Protein AF-A0A385MTB5-F1 (afdb_monomer)

Sequence (179 aa):
MTEPTAKFKTIIEFHGMLLTVITYENTDYIPLKPIVEMLGLQWKSAREAAISGDNRELYGCCELKEPVFNSFDTLKGAKNTMFILLESCEMYLARVNTTRVRANGNETVADNLLALQKEWRKALHDYETKGIAFKASKGSDLVKLDKIKDPHIRAEYARDINERYGMNIPIGRQTVMDV

Solvent-accessible surface area (backbone atoms only — not comparable to full-atom values): 10449 Å² total; per-residue (Å²): 132,82,76,88,64,72,35,87,70,5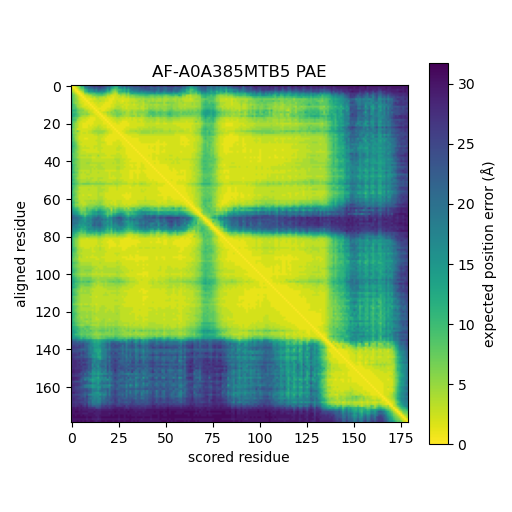2,74,44,84,54,97,92,37,81,43,58,32,31,36,44,93,94,38,54,28,30,61,44,62,67,58,36,54,72,46,51,46,60,61,71,63,54,53,52,56,46,57,45,74,67,36,21,65,70,28,48,56,46,76,45,62,47,81,37,95,84,50,102,54,40,60,78,84,40,53,75,42,53,28,25,29,52,90,25,47,63,61,54,59,60,69,56,60,44,68,59,20,33,76,54,73,33,50,69,58,21,53,53,51,49,52,48,41,54,50,50,54,49,36,52,50,34,26,75,75,69,77,52,56,75,73,90,40,78,69,53,48,52,55,48,50,71,69,44,79,54,67,67,61,33,26,54,52,34,50,55,49,19,69,75,68,76,49,85,63,82,64,66,81,80,74,77,80,89,126

Structure (mmCIF, N/CA/C/O backbone):
data_AF-A0A385MTB5-F1
#
_entry.id   AF-A0A385MTB5-F1
#
loop_
_atom_site.group_PDB
_atom_site.id
_atom_site.type_symbol
_atom_site.label_atom_id
_atom_site.label_alt_id
_atom_site.label_comp_id
_atom_site.label_asym_id
_atom_site.label_entity_id
_atom_site.label_seq_id
_atom_site.pdbx_PDB_ins_code
_atom_site.Cartn_x
_atom_site.Cartn_y
_atom_site.Cartn_z
_atom_site.occupancy
_atom_site.B_iso_or_equiv
_atom_site.auth_seq_id
_atom_site.auth_comp_id
_atom_site.auth_asym_id
_atom_site.auth_atom_id
_atom_site.pdbx_PDB_model_n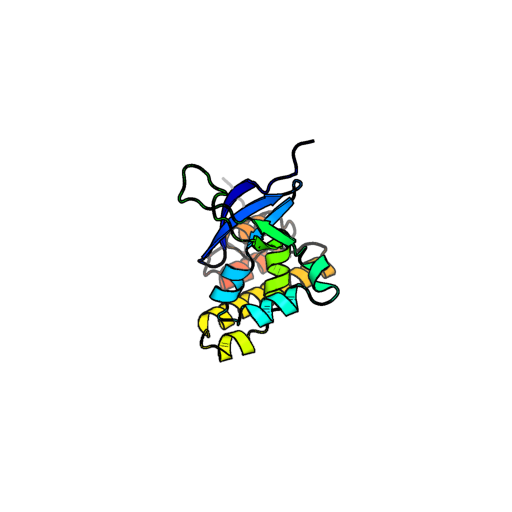um
ATOM 1 N N . MET A 1 1 ? 20.132 28.260 -9.648 1.00 40.06 1 MET A N 1
ATOM 2 C CA . MET A 1 1 ? 19.280 27.353 -8.852 1.00 40.06 1 MET A CA 1
ATOM 3 C C . MET A 1 1 ? 19.723 25.943 -9.178 1.00 40.06 1 MET A C 1
ATOM 5 O O . MET A 1 1 ? 19.756 25.606 -10.352 1.00 40.06 1 MET A O 1
ATOM 9 N N . THR A 1 2 ? 20.184 25.181 -8.192 1.00 46.91 2 THR A N 1
ATOM 10 C CA . THR A 1 2 ? 20.518 23.761 -8.365 1.00 46.91 2 THR A CA 1
ATOM 11 C C . THR A 1 2 ? 19.228 23.013 -8.681 1.00 46.91 2 THR A C 1
ATOM 13 O O . THR A 1 2 ? 18.243 23.202 -7.968 1.00 46.91 2 THR A O 1
ATOM 16 N N . GLU A 1 3 ? 19.207 22.216 -9.750 1.00 54.34 3 GLU A N 1
ATOM 17 C CA . GLU A 1 3 ? 18.041 21.388 -10.065 1.00 54.34 3 GLU A CA 1
ATOM 18 C C . GLU A 1 3 ? 17.708 20.498 -8.855 1.00 54.34 3 GLU A C 1
ATOM 20 O O . GLU A 1 3 ? 18.624 19.896 -8.270 1.00 54.34 3 GLU A O 1
ATOM 25 N N . PRO A 1 4 ? 16.433 20.427 -8.430 1.00 60.28 4 PRO A N 1
ATOM 26 C CA . PRO A 1 4 ? 16.048 19.539 -7.348 1.00 60.28 4 PRO A CA 1
ATOM 27 C C . PRO A 1 4 ? 16.440 18.117 -7.753 1.00 60.28 4 PRO A C 1
ATOM 29 O O . PRO A 1 4 ? 16.039 17.604 -8.791 1.00 60.28 4 PRO A O 1
ATOM 32 N N . THR A 1 5 ? 17.306 17.504 -6.955 1.00 73.44 5 THR A N 1
ATOM 33 C CA . THR A 1 5 ? 17.796 16.143 -7.179 1.00 73.44 5 THR A CA 1
ATOM 34 C C . THR A 1 5 ? 17.199 15.263 -6.097 1.00 73.44 5 THR A C 1
ATOM 36 O O . THR A 1 5 ? 17.232 15.637 -4.922 1.00 73.44 5 THR A O 1
ATOM 39 N N . ALA A 1 6 ? 16.645 14.112 -6.481 1.00 81.94 6 ALA A N 1
ATOM 40 C CA . ALA A 1 6 ? 16.175 13.111 -5.533 1.00 81.94 6 ALA A CA 1
ATOM 41 C C . ALA A 1 6 ? 17.312 12.698 -4.586 1.00 81.94 6 ALA A C 1
ATOM 43 O O . ALA A 1 6 ? 18.432 12.432 -5.026 1.00 81.94 6 ALA A O 1
ATOM 44 N N . LYS A 1 7 ? 17.031 12.647 -3.284 1.00 82.44 7 LYS A N 1
ATOM 45 C CA . LYS A 1 7 ? 18.003 12.254 -2.257 1.00 82.44 7 LYS A CA 1
ATOM 46 C C . LYS A 1 7 ? 17.515 11.014 -1.541 1.00 82.44 7 LYS A C 1
ATOM 48 O O . LYS A 1 7 ? 16.346 10.933 -1.183 1.00 82.44 7 LYS A O 1
ATOM 53 N N . PHE A 1 8 ? 18.413 10.070 -1.289 1.00 82.69 8 PHE A N 1
ATOM 54 C CA . PHE A 1 8 ? 18.117 8.974 -0.376 1.00 82.69 8 PHE A CA 1
ATOM 55 C C . PHE A 1 8 ? 17.773 9.523 1.014 1.00 82.69 8 PHE A C 1
ATOM 57 O O . PHE A 1 8 ? 18.470 10.405 1.519 1.00 82.69 8 PHE A O 1
ATOM 64 N N . LYS A 1 9 ? 16.710 8.986 1.616 1.00 83.31 9 LYS A N 1
ATOM 65 C CA . LYS A 1 9 ? 16.280 9.320 2.973 1.00 83.31 9 LYS A CA 1
ATOM 66 C C . LYS A 1 9 ? 16.538 8.168 3.935 1.00 83.31 9 LYS A C 1
ATOM 68 O O . L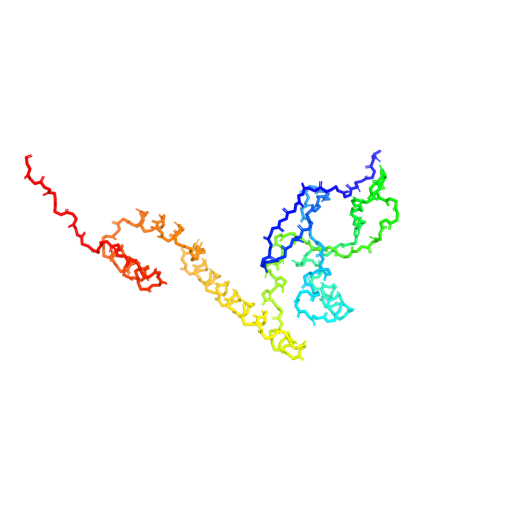YS A 1 9 ? 17.236 8.349 4.926 1.00 83.31 9 LYS A O 1
ATOM 73 N N . THR A 1 10 ? 15.935 7.009 3.673 1.00 82.56 10 THR A N 1
ATOM 74 C CA . THR A 1 10 ? 15.995 5.842 4.564 1.00 82.56 10 THR A CA 1
ATOM 75 C C . THR A 1 10 ? 15.559 4.564 3.841 1.00 82.56 10 THR A C 1
ATOM 77 O O . THR A 1 10 ? 15.161 4.602 2.677 1.00 82.56 10 THR A O 1
ATOM 80 N N . ILE A 1 11 ? 15.613 3.434 4.542 1.00 81.94 11 ILE A N 1
ATOM 81 C CA . ILE A 1 11 ? 14.996 2.167 4.150 1.00 81.94 11 ILE A CA 1
ATOM 82 C C . ILE A 1 11 ? 13.887 1.855 5.157 1.00 81.94 11 ILE A C 1
ATOM 84 O O . ILE A 1 11 ? 14.085 2.019 6.361 1.00 81.94 11 ILE A O 1
ATOM 88 N N . ILE A 1 12 ? 12.732 1.408 4.670 1.00 80.88 12 ILE A N 1
ATOM 89 C CA . ILE A 1 12 ? 11.614 0.958 5.506 1.00 80.88 12 ILE A CA 1
ATOM 90 C C . ILE A 1 12 ? 11.352 -0.528 5.289 1.00 80.88 12 ILE A C 1
ATOM 92 O O . ILE A 1 12 ? 11.494 -1.027 4.174 1.00 80.88 12 ILE A O 1
ATOM 96 N N . GLU A 1 13 ? 10.937 -1.221 6.347 1.00 79.06 13 GLU A N 1
ATOM 97 C CA . GLU A 1 13 ? 10.333 -2.542 6.212 1.00 79.06 13 GLU A CA 1
ATOM 98 C C . GLU A 1 13 ? 8.842 -2.381 5.902 1.00 79.06 13 GLU A C 1
ATOM 100 O O . GLU A 1 13 ? 8.099 -1.738 6.644 1.00 79.06 13 GLU A O 1
ATOM 105 N N . PHE A 1 14 ? 8.401 -2.967 4.797 1.00 75.62 14 PHE A N 1
ATOM 106 C CA . PHE A 1 14 ? 7.036 -2.893 4.314 1.00 75.62 14 PHE A CA 1
ATOM 107 C C . PHE A 1 14 ? 6.569 -4.281 3.881 1.00 75.62 14 PHE A C 1
ATOM 109 O O . PHE A 1 14 ? 6.995 -4.802 2.853 1.00 75.62 14 PHE A O 1
ATOM 116 N N . HIS A 1 15 ? 5.716 -4.899 4.701 1.00 73.12 15 HIS A N 1
ATOM 117 C CA . HIS A 1 15 ? 5.174 -6.247 4.478 1.00 73.12 15 HIS A CA 1
ATOM 118 C C . HIS A 1 15 ? 6.241 -7.316 4.165 1.00 73.12 15 HIS A C 1
ATOM 120 O O . HIS A 1 15 ? 6.046 -8.159 3.294 1.00 73.12 15 HIS A O 1
ATOM 126 N N . GLY A 1 16 ? 7.368 -7.287 4.888 1.00 68.44 16 GLY A N 1
ATOM 127 C CA . GLY A 1 16 ? 8.475 -8.233 4.703 1.00 68.44 16 GLY A CA 1
ATOM 128 C C . GLY A 1 16 ? 9.445 -7.868 3.574 1.00 68.44 16 GLY A C 1
ATOM 129 O O . GLY A 1 16 ? 10.340 -8.650 3.266 1.00 68.44 16 GLY A O 1
ATOM 130 N N . MET A 1 17 ? 9.297 -6.686 2.969 1.00 71.31 17 MET A N 1
ATOM 131 C CA . MET A 1 17 ? 10.261 -6.127 2.024 1.00 71.31 17 MET A CA 1
ATOM 132 C C . MET A 1 17 ? 10.990 -4.922 2.586 1.00 71.31 17 MET A C 1
ATOM 134 O O . MET A 1 17 ? 10.426 -4.150 3.350 1.00 71.31 17 MET A O 1
ATOM 138 N N . LEU A 1 18 ? 12.210 -4.700 2.110 1.00 76.12 18 LEU A N 1
ATOM 139 C CA . LEU A 1 18 ? 12.940 -3.463 2.340 1.00 76.12 18 LEU A CA 1
ATOM 140 C C . LEU A 1 18 ? 12.726 -2.523 1.151 1.00 76.12 18 LEU A C 1
ATOM 142 O O . LEU A 1 18 ? 13.140 -2.832 0.035 1.00 76.12 18 LEU A O 1
ATOM 146 N N . LEU A 1 19 ? 12.077 -1.384 1.387 1.00 82.62 19 LEU A N 1
ATOM 147 C CA . LEU A 1 19 ? 11.856 -0.349 0.378 1.00 82.62 19 LEU A CA 1
ATOM 148 C C . LEU A 1 19 ? 12.759 0.852 0.641 1.00 82.62 19 LEU A C 1
ATOM 150 O O . LEU A 1 19 ? 12.844 1.349 1.764 1.00 82.62 19 LEU A O 1
ATOM 154 N N . THR A 1 20 ? 13.412 1.337 -0.412 1.00 84.38 20 THR A N 1
ATOM 155 C CA . THR A 1 20 ? 14.162 2.592 -0.378 1.00 84.38 20 THR A CA 1
ATOM 156 C C . THR A 1 20 ? 13.193 3.768 -0.412 1.00 84.38 20 THR A C 1
ATOM 158 O O . THR A 1 20 ? 12.296 3.835 -1.250 1.00 84.38 20 THR A O 1
ATOM 161 N N . VAL A 1 21 ? 13.383 4.713 0.503 1.00 88.88 21 VAL A N 1
ATOM 162 C CA . VAL A 1 21 ? 12.656 5.981 0.526 1.00 88.88 21 VAL A CA 1
ATOM 163 C C . VAL A 1 21 ? 13.592 7.068 0.029 1.00 88.88 21 VAL A C 1
ATOM 165 O O . VAL A 1 21 ? 14.708 7.233 0.538 1.00 88.88 21 VAL A O 1
ATOM 168 N N . ILE A 1 22 ? 13.123 7.826 -0.954 1.00 89.06 22 ILE A N 1
ATOM 169 C CA . ILE A 1 22 ? 13.793 9.029 -1.440 1.00 89.06 22 ILE A CA 1
ATOM 170 C C . ILE A 1 22 ? 12.945 10.255 -1.126 1.00 89.0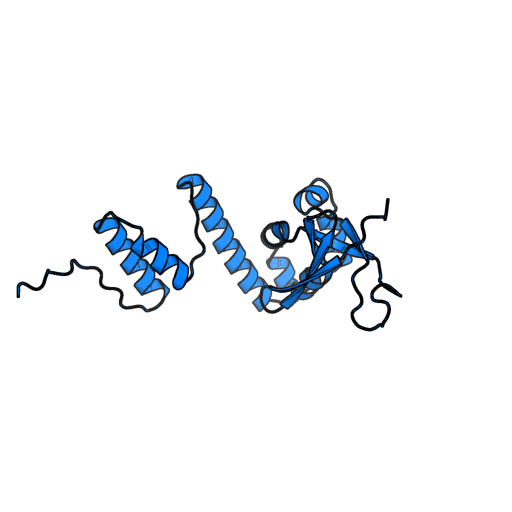6 22 ILE A C 1
ATOM 172 O O . ILE A 1 22 ? 11.722 10.172 -1.079 1.00 89.06 22 ILE A O 1
ATOM 176 N N . THR A 1 23 ? 13.592 11.401 -0.957 1.00 90.38 23 THR A N 1
ATOM 177 C CA . THR A 1 23 ? 12.921 12.697 -0.870 1.00 90.38 23 THR A CA 1
ATOM 178 C C . THR A 1 23 ? 13.217 13.506 -2.125 1.00 90.38 23 THR A C 1
ATOM 180 O O . THR A 1 23 ? 14.377 13.672 -2.519 1.00 90.38 23 THR A O 1
ATOM 183 N N . TYR A 1 24 ? 12.164 14.037 -2.733 1.00 88.69 24 TYR A N 1
ATOM 184 C CA . TYR A 1 24 ? 12.204 14.951 -3.868 1.00 88.69 24 TYR A CA 1
ATOM 185 C C . TYR A 1 24 ? 11.185 16.064 -3.618 1.00 88.69 24 TYR A C 1
ATOM 187 O O . TYR A 1 24 ? 10.054 15.778 -3.243 1.00 88.69 24 TYR A O 1
ATOM 195 N N . GLU A 1 25 ? 11.602 17.327 -3.740 1.00 89.12 25 GLU A N 1
ATOM 196 C CA . GLU A 1 25 ? 10.739 18.495 -3.470 1.00 89.12 25 GLU A CA 1
ATOM 197 C C . GLU A 1 25 ? 10.005 18.415 -2.114 1.00 89.12 25 GLU A C 1
ATOM 199 O O . GLU A 1 25 ? 8.801 18.623 -2.013 1.00 89.12 25 GLU A O 1
ATOM 204 N N . ASN A 1 26 ? 10.748 18.073 -1.051 1.00 89.62 26 ASN A N 1
ATOM 205 C CA . ASN A 1 26 ? 10.240 17.884 0.320 1.00 89.62 26 ASN A CA 1
ATOM 206 C C . ASN A 1 26 ? 9.152 16.807 0.477 1.00 89.62 26 ASN A C 1
ATOM 208 O O . ASN A 1 26 ? 8.511 16.736 1.522 1.00 89.62 26 ASN A O 1
ATOM 212 N N . THR A 1 27 ? 8.983 15.953 -0.528 1.00 93.94 27 THR A N 1
ATOM 213 C CA . THR A 1 27 ? 7.987 14.886 -0.548 1.00 93.94 27 THR A CA 1
ATOM 214 C C . THR A 1 27 ? 8.685 13.534 -0.631 1.00 93.94 27 THR A C 1
ATOM 216 O O . THR A 1 27 ? 9.693 13.389 -1.330 1.00 93.94 27 THR A O 1
ATOM 219 N N . ASP A 1 28 ? 8.182 12.551 0.113 1.00 94.75 28 ASP A N 1
ATOM 220 C CA . ASP A 1 28 ? 8.773 11.219 0.178 1.00 94.75 28 ASP A CA 1
ATOM 221 C C . ASP A 1 28 ? 8.139 10.271 -0.838 1.00 94.75 28 ASP A C 1
ATOM 223 O O . ASP A 1 28 ? 6.917 10.175 -0.960 1.00 94.75 28 ASP A O 1
ATOM 227 N N . TYR A 1 29 ? 8.993 9.511 -1.511 1.00 95.19 29 TYR A N 1
ATOM 228 C CA . TYR A 1 29 ? 8.610 8.571 -2.548 1.00 95.19 29 TYR A CA 1
ATOM 229 C C . TYR A 1 29 ? 9.265 7.210 -2.338 1.00 95.19 29 TYR A C 1
ATOM 231 O O . TYR A 1 29 ? 10.361 7.103 -1.779 1.00 95.19 29 TYR A O 1
ATOM 239 N N . ILE A 1 30 ? 8.611 6.181 -2.869 1.00 93.75 30 ILE A N 1
ATOM 240 C CA . ILE A 1 30 ? 9.108 4.803 -2.920 1.00 93.75 30 ILE A CA 1
ATOM 241 C C . ILE A 1 30 ? 9.060 4.267 -4.354 1.00 93.75 30 ILE A C 1
ATOM 243 O O . ILE A 1 30 ? 8.176 4.658 -5.127 1.00 93.75 30 ILE A O 1
ATOM 247 N N . PRO A 1 31 ? 9.991 3.382 -4.746 1.00 92.62 31 PRO A N 1
ATOM 248 C CA . PRO A 1 31 ? 9.961 2.777 -6.067 1.00 92.62 31 PRO A CA 1
ATOM 249 C C . PRO A 1 31 ? 8.762 1.827 -6.178 1.00 92.62 31 PRO A C 1
ATOM 251 O O . PRO A 1 31 ? 8.547 0.964 -5.327 1.00 92.62 31 PRO A O 1
ATOM 254 N N . LEU A 1 32 ? 7.991 1.944 -7.262 1.00 95.06 32 LEU A N 1
ATOM 255 C CA . LEU A 1 32 ? 6.797 1.117 -7.463 1.00 95.06 32 LEU A CA 1
ATOM 256 C C . LEU A 1 32 ? 7.149 -0.318 -7.878 1.00 95.06 32 LEU A C 1
ATOM 258 O O . LEU A 1 32 ? 6.448 -1.270 -7.537 1.00 95.06 32 LEU A O 1
ATOM 262 N N . LYS A 1 33 ? 8.232 -0.492 -8.640 1.00 93.25 33 LYS A N 1
ATOM 263 C CA . LYS A 1 33 ? 8.575 -1.780 -9.251 1.00 93.25 33 LYS A CA 1
ATOM 264 C C . LYS A 1 33 ? 8.793 -2.915 -8.229 1.00 93.25 33 LYS A C 1
ATOM 266 O O . LYS A 1 33 ? 8.177 -3.959 -8.435 1.00 93.25 33 LYS A O 1
ATOM 271 N N . PRO A 1 34 ? 9.544 -2.735 -7.122 1.00 91.06 34 PRO A N 1
ATOM 272 C CA . PRO A 1 34 ? 9.674 -3.773 -6.095 1.00 91.06 34 PRO A CA 1
ATOM 273 C C . PRO A 1 34 ? 8.326 -4.223 -5.511 1.00 91.06 34 PRO A C 1
ATOM 275 O O . PRO A 1 34 ? 8.110 -5.411 -5.287 1.00 91.06 34 PRO A O 1
ATOM 278 N N . ILE A 1 35 ? 7.379 -3.293 -5.341 1.00 93.94 35 ILE A N 1
ATOM 279 C CA . ILE A 1 35 ? 6.024 -3.589 -4.852 1.00 93.94 35 ILE A CA 1
ATOM 280 C C . ILE A 1 35 ? 5.274 -4.472 -5.853 1.00 93.94 35 ILE A C 1
ATOM 282 O O . ILE A 1 35 ? 4.658 -5.467 -5.482 1.00 93.94 35 ILE A O 1
ATOM 286 N N . VAL A 1 36 ? 5.351 -4.133 -7.139 1.00 95.25 36 VAL A N 1
ATOM 287 C CA . VAL A 1 36 ? 4.715 -4.900 -8.218 1.00 95.25 36 VAL A CA 1
ATOM 288 C C . VAL A 1 36 ? 5.297 -6.312 -8.328 1.00 95.25 36 VAL A C 1
ATOM 290 O O . VAL A 1 36 ? 4.542 -7.271 -8.495 1.00 95.25 36 VAL A O 1
ATOM 293 N N . GLU A 1 37 ? 6.618 -6.444 -8.212 1.00 92.62 37 GLU A N 1
ATOM 294 C CA . GLU A 1 37 ? 7.319 -7.731 -8.262 1.00 92.62 37 GLU A CA 1
ATOM 295 C C . GLU A 1 37 ? 6.970 -8.614 -7.060 1.00 92.62 37 GLU A C 1
ATOM 297 O O . GLU A 1 37 ? 6.688 -9.797 -7.242 1.00 92.62 37 GLU A O 1
ATOM 302 N N . MET A 1 38 ? 6.867 -8.041 -5.857 1.00 91.31 38 MET A N 1
ATOM 303 C CA . MET A 1 38 ? 6.386 -8.754 -4.666 1.00 91.31 38 MET A CA 1
ATOM 304 C C . MET A 1 38 ? 4.980 -9.307 -4.840 1.00 91.31 38 MET A C 1
ATOM 306 O O . MET A 1 38 ? 4.694 -10.424 -4.422 1.00 91.31 38 MET A O 1
ATOM 310 N N . LEU A 1 39 ? 4.094 -8.535 -5.468 1.00 93.88 39 LEU A N 1
ATOM 311 C CA . LEU A 1 39 ? 2.734 -8.969 -5.778 1.00 93.88 39 LEU A CA 1
ATOM 312 C C . LEU A 1 39 ? 2.692 -10.005 -6.914 1.00 93.88 39 LEU A C 1
ATOM 314 O O . LEU A 1 39 ? 1.619 -10.502 -7.248 1.00 93.88 39 LEU A O 1
ATOM 318 N N . GLY A 1 40 ? 3.829 -10.321 -7.542 1.00 93.44 40 GLY A N 1
ATOM 319 C CA . GLY A 1 40 ? 3.903 -11.211 -8.698 1.00 93.44 40 GLY A CA 1
ATOM 320 C C . GLY A 1 40 ? 3.189 -10.654 -9.933 1.00 93.44 40 GLY A C 1
ATOM 321 O O . GLY A 1 40 ? 2.771 -11.419 -10.799 1.00 93.44 40 GLY A O 1
ATOM 322 N N . LEU A 1 41 ? 2.977 -9.339 -10.023 1.00 95.50 41 LEU A N 1
ATOM 323 C CA . LEU A 1 41 ? 2.256 -8.707 -11.128 1.00 95.50 41 LEU A CA 1
ATOM 324 C C . LEU A 1 41 ? 3.207 -8.321 -12.270 1.00 95.50 41 LEU A C 1
ATOM 326 O O . LEU A 1 41 ? 4.390 -8.054 -12.081 1.00 95.50 41 LEU A O 1
ATOM 330 N N . GLN A 1 42 ? 2.675 -8.256 -13.491 1.00 94.81 42 GLN A N 1
ATOM 331 C CA . GLN A 1 42 ? 3.462 -7.869 -14.662 1.00 94.81 42 GLN A CA 1
ATOM 332 C C . GLN A 1 42 ? 3.768 -6.367 -14.648 1.00 94.81 42 GLN A C 1
ATOM 334 O O . GLN A 1 42 ? 2.852 -5.547 -14.756 1.00 94.81 42 GLN A O 1
ATOM 339 N N . TRP A 1 43 ? 5.061 -6.017 -14.599 1.00 94.94 43 TRP A N 1
ATOM 340 C CA . TRP A 1 43 ? 5.539 -4.632 -14.487 1.00 94.94 43 TRP A CA 1
ATOM 341 C C . TRP A 1 43 ? 4.885 -3.678 -15.484 1.00 94.94 43 TRP A C 1
ATOM 343 O O . TRP A 1 43 ? 4.326 -2.659 -15.090 1.00 94.94 43 TRP A O 1
ATOM 353 N N . LYS A 1 44 ? 4.899 -4.030 -16.775 1.00 95.31 44 LYS A N 1
ATOM 354 C CA . LYS A 1 44 ? 4.355 -3.170 -17.832 1.00 95.31 44 LYS A CA 1
ATOM 355 C C . LYS A 1 44 ? 2.883 -2.833 -17.582 1.00 95.31 44 LYS A C 1
ATOM 357 O O . LYS A 1 44 ? 2.506 -1.674 -17.647 1.00 95.31 44 LYS A O 1
ATOM 362 N N . SER A 1 45 ? 2.066 -3.832 -17.253 1.00 94.88 45 SER A N 1
ATOM 363 C CA . SER A 1 45 ? 0.629 -3.625 -17.023 1.00 94.88 45 SER A CA 1
ATOM 364 C C . SER A 1 45 ? 0.356 -2.833 -15.745 1.00 94.88 45 SER A C 1
ATOM 366 O O . SER A 1 45 ? -0.517 -1.972 -15.734 1.00 94.88 45 SER A O 1
ATOM 368 N N . ALA A 1 46 ? 1.111 -3.100 -14.676 1.00 96.25 46 ALA A N 1
ATOM 369 C CA . ALA A 1 46 ? 0.978 -2.378 -13.415 1.00 96.25 46 ALA A CA 1
ATOM 370 C C . ALA A 1 46 ? 1.397 -0.906 -13.545 1.00 96.25 46 ALA A C 1
ATOM 372 O O . ALA A 1 46 ? 0.706 -0.032 -13.029 1.00 96.25 46 ALA A O 1
ATOM 373 N N . ARG A 1 47 ? 2.486 -0.636 -14.280 1.00 96.12 47 ARG A N 1
ATOM 374 C CA . ARG A 1 47 ? 2.960 0.715 -14.599 1.00 96.12 47 ARG A CA 1
ATOM 375 C C . ARG A 1 47 ? 1.903 1.504 -15.368 1.00 96.12 47 ARG A C 1
ATOM 377 O O . ARG A 1 47 ? 1.563 2.603 -14.951 1.00 96.12 47 ARG A O 1
ATOM 384 N N . GLU A 1 48 ? 1.368 0.939 -16.454 1.00 96.38 48 GLU A N 1
ATOM 385 C CA . GLU A 1 48 ? 0.322 1.599 -17.250 1.00 96.38 48 GLU A CA 1
ATOM 386 C C . GLU A 1 48 ? -0.937 1.874 -16.417 1.00 96.38 48 GLU A C 1
ATOM 388 O O . GLU A 1 48 ? -1.494 2.966 -16.473 1.00 96.38 48 GLU A O 1
ATOM 393 N N . ALA A 1 49 ? -1.354 0.923 -15.576 1.00 96.12 49 ALA A N 1
ATOM 394 C CA . ALA A 1 49 ? -2.490 1.128 -14.682 1.00 96.12 49 ALA A CA 1
ATOM 395 C C . ALA A 1 49 ? -2.241 2.248 -13.657 1.00 96.12 49 ALA A C 1
ATOM 397 O O . ALA A 1 49 ? -3.157 3.020 -13.377 1.00 96.12 49 ALA A O 1
ATOM 398 N N . ALA A 1 50 ? -1.023 2.360 -13.117 1.00 96.38 50 ALA A N 1
ATOM 399 C CA . ALA A 1 50 ? -0.671 3.385 -12.137 1.00 96.38 50 ALA A CA 1
ATOM 400 C C . ALA A 1 50 ? -0.707 4.807 -12.721 1.00 96.38 50 ALA A C 1
ATOM 402 O O . ALA A 1 50 ? -1.096 5.733 -12.022 1.00 96.38 50 ALA A O 1
ATOM 403 N N . ILE A 1 51 ? -0.364 4.983 -14.002 1.00 96.56 51 ILE A N 1
ATOM 404 C CA . ILE A 1 51 ? -0.350 6.305 -14.658 1.00 96.56 51 ILE A CA 1
ATOM 405 C C . ILE A 1 51 ? -1.614 6.627 -15.463 1.00 96.56 51 ILE A C 1
ATOM 407 O O . ILE A 1 51 ? -1.704 7.704 -16.049 1.00 96.56 51 ILE A O 1
ATOM 411 N N . SER A 1 52 ? -2.570 5.701 -15.539 1.00 96.38 52 SER A N 1
ATOM 412 C CA . SER A 1 52 ? -3.788 5.869 -16.333 1.00 96.38 52 SER A CA 1
ATOM 413 C C . SER A 1 52 ? -4.804 6.770 -15.630 1.00 96.38 52 SER A C 1
ATOM 415 O O . SER A 1 52 ? -5.262 6.451 -14.532 1.00 96.38 52 SER A O 1
ATOM 417 N N . GLY A 1 53 ? -5.236 7.837 -16.308 1.00 95.31 53 GLY A N 1
ATOM 418 C CA . GLY A 1 53 ? -6.239 8.775 -15.790 1.00 95.31 53 GLY A CA 1
ATOM 419 C C . GLY A 1 53 ? -5.815 9.394 -14.457 1.00 95.31 53 GLY A C 1
ATOM 420 O O . GLY A 1 53 ? -4.637 9.685 -14.247 1.00 95.31 53 GLY A O 1
ATOM 421 N N . ASP A 1 54 ? -6.768 9.518 -13.534 1.00 96.94 54 ASP A N 1
ATOM 422 C CA . ASP A 1 54 ? -6.554 10.157 -12.227 1.00 96.94 54 ASP A CA 1
ATOM 423 C C . ASP A 1 54 ? -5.652 9.340 -11.289 1.00 96.94 54 ASP A C 1
ATOM 425 O O . ASP A 1 54 ? -5.220 9.838 -10.253 1.00 96.94 54 ASP A O 1
ATOM 429 N N . ASN A 1 55 ? -5.307 8.094 -11.644 1.00 96.38 55 ASN A N 1
ATOM 430 C CA . ASN A 1 55 ? -4.379 7.290 -10.846 1.00 96.38 55 ASN A CA 1
ATOM 431 C C . ASN A 1 55 ? -2.999 7.947 -10.749 1.00 96.38 55 ASN A C 1
ATOM 433 O O . ASN A 1 55 ? -2.347 7.837 -9.713 1.00 96.38 55 ASN A O 1
ATOM 437 N N . ARG A 1 56 ? -2.576 8.662 -11.802 1.00 96.25 56 ARG A N 1
ATOM 438 C CA . ARG A 1 56 ? -1.292 9.365 -11.802 1.00 96.25 56 ARG A CA 1
ATOM 439 C C . ARG A 1 56 ? -1.225 10.407 -10.689 1.00 96.25 56 ARG A C 1
ATOM 441 O O . ARG A 1 56 ? -0.189 10.527 -10.044 1.00 96.25 56 ARG A O 1
ATOM 448 N N . GLU A 1 57 ? -2.310 11.148 -10.496 1.00 96.44 57 GLU A N 1
ATOM 449 C CA . GLU A 1 57 ? -2.429 12.163 -9.451 1.00 96.44 57 GLU A CA 1
ATOM 450 C C . GLU A 1 57 ? -2.650 11.508 -8.086 1.00 96.44 57 GLU A C 1
ATOM 452 O O . GLU A 1 57 ? -1.912 11.795 -7.150 1.00 96.44 57 GLU A O 1
ATOM 457 N N . LEU A 1 58 ? -3.573 10.544 -8.004 1.00 96.50 58 LEU A N 1
ATOM 458 C CA . LEU A 1 58 ? -3.902 9.828 -6.770 1.00 96.50 58 LEU A CA 1
ATOM 459 C C . LEU A 1 58 ? -2.691 9.137 -6.130 1.00 96.50 58 LEU A C 1
ATOM 461 O O . LEU A 1 58 ? -2.613 9.063 -4.910 1.00 96.50 58 LEU A O 1
ATOM 465 N N . TYR A 1 59 ? -1.779 8.592 -6.938 1.00 97.56 59 TYR A N 1
ATOM 466 C CA . TYR A 1 59 ? -0.560 7.945 -6.450 1.00 97.56 59 TYR A CA 1
ATOM 467 C C . TYR A 1 59 ? 0.659 8.877 -6.432 1.00 97.56 59 TYR A 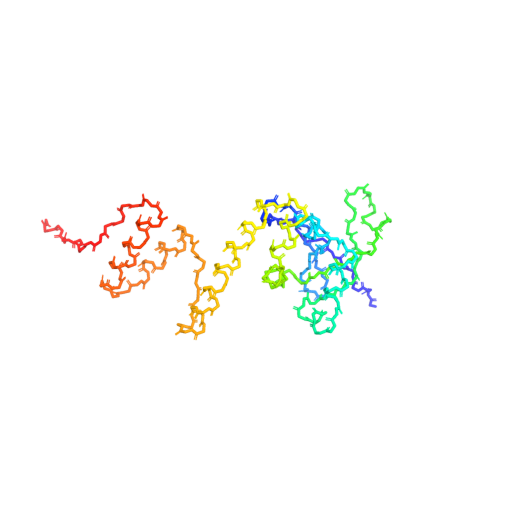C 1
ATOM 469 O O . TYR A 1 59 ? 1.736 8.460 -5.997 1.00 97.56 59 TYR A O 1
ATOM 477 N N . GLY A 1 60 ? 0.521 10.098 -6.961 1.00 96.56 60 GLY A N 1
ATOM 478 C CA . GLY A 1 60 ? 1.619 11.027 -7.219 1.00 96.56 60 GLY A CA 1
ATOM 479 C C . GLY A 1 60 ? 2.762 10.386 -8.010 1.00 96.56 60 GLY A C 1
ATOM 480 O O . GLY A 1 60 ? 3.917 10.424 -7.590 1.00 96.56 60 GLY A O 1
ATOM 481 N N . CYS A 1 61 ? 2.449 9.740 -9.138 1.00 96.00 61 CYS A N 1
ATOM 482 C CA . CYS A 1 61 ? 3.456 9.037 -9.928 1.00 96.00 61 CYS A CA 1
ATOM 483 C C . CYS A 1 61 ? 4.461 10.004 -10.569 1.00 96.00 61 CYS A C 1
ATOM 485 O O . CYS A 1 61 ? 4.086 10.912 -11.320 1.00 96.00 61 CYS A O 1
ATOM 487 N N . CYS A 1 62 ? 5.750 9.718 -10.396 1.00 93.50 62 CYS A N 1
ATOM 488 C CA . CYS A 1 62 ? 6.837 10.436 -11.056 1.00 93.50 62 CYS A CA 1
ATOM 489 C C . CYS A 1 62 ? 7.940 9.479 -11.530 1.00 93.50 62 CYS A C 1
ATOM 491 O O . CYS A 1 62 ? 8.038 8.334 -11.085 1.00 93.50 62 CYS A O 1
ATOM 493 N N . GLU A 1 63 ? 8.763 9.938 -12.474 1.00 92.50 63 GLU A N 1
ATOM 494 C CA . GLU A 1 63 ? 9.978 9.231 -12.878 1.00 92.50 63 GLU A CA 1
ATOM 495 C C . GLU A 1 63 ? 11.186 9.961 -12.303 1.00 92.50 63 GLU A C 1
ATOM 497 O O . GLU A 1 63 ? 11.424 11.126 -12.617 1.00 92.50 63 GLU A O 1
ATOM 502 N N . LEU A 1 64 ? 11.947 9.270 -11.459 1.00 87.50 64 LEU A N 1
ATOM 503 C CA . LEU A 1 64 ? 13.146 9.805 -10.821 1.00 87.50 64 LEU A CA 1
ATOM 504 C C . LEU A 1 64 ? 14.305 8.829 -11.022 1.00 87.50 64 LEU A C 1
ATOM 506 O O . LEU A 1 64 ? 14.110 7.637 -11.282 1.00 87.50 64 LEU A O 1
ATOM 510 N N . LYS A 1 65 ? 15.532 9.338 -10.904 1.00 81.25 65 LYS A N 1
ATOM 511 C CA . LYS A 1 65 ? 16.731 8.497 -10.885 1.00 81.25 65 LYS A CA 1
ATOM 512 C C . LYS A 1 65 ? 16.806 7.770 -9.550 1.00 81.25 65 LYS A C 1
ATOM 514 O O . LYS A 1 65 ? 16.860 8.410 -8.501 1.00 81.25 65 LYS A O 1
ATOM 519 N N . GLU A 1 66 ? 16.823 6.445 -9.599 1.00 70.50 66 GLU A N 1
ATOM 520 C CA . GLU A 1 66 ? 17.016 5.628 -8.404 1.00 70.50 66 GLU A CA 1
ATOM 521 C C . GLU A 1 66 ? 18.463 5.761 -7.893 1.00 70.50 66 GLU A C 1
ATOM 523 O O . GLU A 1 66 ? 19.392 5.610 -8.693 1.00 70.50 66 GLU A O 1
ATOM 528 N N . PRO A 1 67 ? 18.691 6.043 -6.597 1.00 64.94 67 PRO A N 1
ATOM 529 C CA . PRO A 1 67 ? 20.037 6.071 -6.034 1.00 64.94 67 PRO A CA 1
ATOM 530 C C . PRO A 1 67 ? 20.709 4.694 -6.135 1.00 64.94 67 PRO A C 1
ATOM 532 O O . PRO A 1 67 ? 20.139 3.681 -5.736 1.00 64.94 67 PRO A O 1
ATOM 535 N N . VAL A 1 68 ? 21.940 4.660 -6.642 1.00 61.62 68 VAL A N 1
ATOM 536 C CA . VAL A 1 68 ? 22.743 3.447 -6.849 1.00 61.62 68 VAL A CA 1
ATOM 537 C C . VAL A 1 68 ? 23.791 3.372 -5.729 1.00 61.62 68 VAL A C 1
ATOM 539 O O . VAL A 1 68 ? 24.732 4.162 -5.699 1.00 61.62 68 VAL A O 1
ATOM 542 N N . PHE A 1 69 ? 23.642 2.440 -4.781 1.00 60.75 69 PHE A N 1
ATOM 543 C CA . PHE A 1 69 ? 24.488 2.330 -3.570 1.00 60.75 69 PHE A CA 1
ATOM 544 C C . PHE A 1 69 ? 25.817 1.574 -3.775 1.00 60.75 69 PHE A C 1
ATOM 546 O O . PHE A 1 69 ? 26.419 1.081 -2.825 1.00 60.75 69 PHE A O 1
ATOM 553 N N . ASN A 1 70 ? 26.279 1.457 -5.017 1.00 49.59 70 ASN A N 1
ATOM 554 C CA . ASN A 1 70 ? 27.379 0.580 -5.433 1.00 49.59 70 ASN A CA 1
ATOM 555 C C . ASN A 1 70 ? 28.527 1.335 -6.135 1.00 49.59 70 ASN A C 1
ATOM 557 O O . ASN A 1 70 ? 29.343 0.725 -6.823 1.00 49.59 70 ASN A O 1
ATOM 561 N N . SER A 1 71 ? 28.618 2.657 -5.962 1.00 43.78 71 SER A N 1
ATOM 562 C CA . SER A 1 71 ? 29.648 3.508 -6.574 1.00 43.78 71 SER A CA 1
ATOM 563 C C . SER A 1 71 ? 29.980 4.719 -5.689 1.00 43.78 71 SER A C 1
ATOM 565 O O . SER A 1 71 ? 29.113 5.222 -4.979 1.00 43.78 71 SER A O 1
ATOM 567 N N . PHE A 1 72 ? 31.224 5.216 -5.770 1.00 50.59 72 PHE A N 1
ATOM 568 C CA . PHE A 1 72 ? 31.649 6.507 -5.192 1.00 50.59 72 PHE A CA 1
ATOM 569 C C . PHE A 1 72 ? 30.843 7.702 -5.743 1.00 50.59 72 PHE A C 1
ATOM 571 O O . PHE A 1 72 ? 30.798 8.760 -5.123 1.00 50.59 72 PHE A O 1
ATOM 578 N N . ASP A 1 73 ? 30.195 7.516 -6.895 1.00 51.88 73 ASP A N 1
ATOM 579 C CA . ASP A 1 73 ? 29.207 8.412 -7.491 1.00 51.88 73 ASP A CA 1
ATOM 580 C C . ASP A 1 73 ? 27.863 7.670 -7.569 1.00 51.88 73 ASP A C 1
ATOM 582 O O . ASP A 1 73 ? 27.672 6.793 -8.421 1.00 51.88 73 ASP A O 1
ATOM 586 N N . THR A 1 74 ? 26.959 7.992 -6.643 1.00 51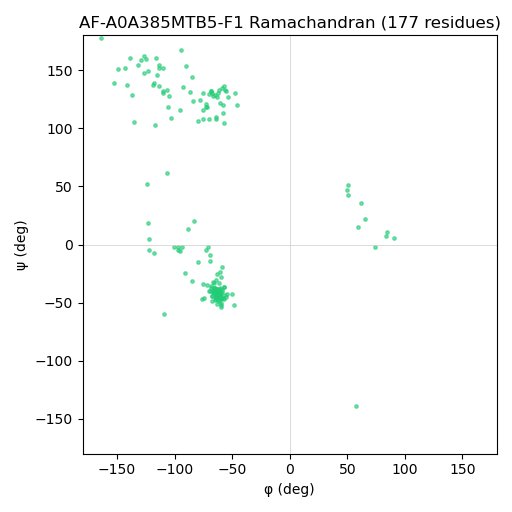.94 74 THR A N 1
ATOM 587 C CA . THR A 1 74 ? 25.691 7.288 -6.384 1.00 51.94 74 THR A CA 1
ATOM 588 C C . THR A 1 74 ? 24.627 7.479 -7.469 1.00 51.94 74 THR A C 1
ATOM 590 O O . THR A 1 74 ? 23.547 6.895 -7.382 1.00 51.94 74 THR A O 1
ATOM 593 N N . LEU A 1 75 ? 24.908 8.277 -8.507 1.00 53.59 75 LEU A N 1
ATOM 594 C CA . LEU A 1 75 ? 23.998 8.523 -9.632 1.00 53.59 75 LEU A CA 1
ATOM 595 C C . LEU A 1 75 ? 24.561 8.047 -10.980 1.00 53.59 75 LEU A C 1
ATOM 597 O O . LEU A 1 75 ? 23.838 8.036 -11.984 1.00 53.59 75 LEU A O 1
ATOM 601 N N . LYS A 1 76 ? 25.830 7.619 -11.035 1.00 49.06 76 LYS A N 1
ATOM 602 C CA . LYS A 1 76 ? 26.450 7.126 -12.271 1.00 49.06 76 LYS A CA 1
ATOM 603 C C . LYS A 1 76 ? 25.843 5.777 -12.667 1.00 49.06 76 LYS A C 1
ATOM 605 O O . LYS A 1 76 ? 26.098 4.755 -12.041 1.00 49.06 76 LYS A O 1
ATOM 610 N N . GLY A 1 77 ? 25.039 5.784 -13.731 1.00 57.03 77 GLY A N 1
ATOM 611 C CA . GLY A 1 77 ? 24.306 4.605 -14.211 1.00 57.03 77 GLY A CA 1
ATOM 612 C C . GLY A 1 77 ? 22.907 4.432 -13.608 1.00 57.03 77 GLY A C 1
ATOM 613 O O . GLY A 1 77 ? 22.250 3.436 -13.910 1.00 57.03 77 GLY A O 1
ATOM 614 N N . ALA A 1 78 ? 22.434 5.395 -12.805 1.00 65.00 78 ALA A N 1
ATOM 615 C CA . ALA A 1 78 ? 21.069 5.408 -12.291 1.00 65.00 78 ALA A CA 1
ATOM 616 C C . ALA A 1 78 ? 20.061 5.455 -13.447 1.00 65.00 78 ALA A C 1
ATOM 618 O O . ALA A 1 78 ? 20.081 6.370 -14.277 1.00 65.00 78 ALA A O 1
ATOM 619 N N . LYS A 1 79 ? 19.182 4.453 -13.510 1.00 72.19 79 LYS A N 1
ATOM 620 C CA . LYS A 1 79 ? 18.072 4.427 -14.464 1.00 72.19 79 LYS A CA 1
ATOM 621 C C . LYS A 1 79 ? 16.902 5.205 -13.879 1.00 72.19 79 LYS A C 1
ATOM 623 O O . LYS A 1 79 ? 16.656 5.150 -12.675 1.00 72.19 79 LYS A O 1
ATOM 628 N N . ASN A 1 80 ? 16.168 5.896 -14.746 1.00 83.31 80 ASN A N 1
ATOM 629 C CA . ASN A 1 80 ? 14.863 6.405 -14.359 1.00 83.31 80 ASN A CA 1
ATOM 630 C C . ASN A 1 80 ? 13.964 5.206 -14.049 1.00 83.31 80 ASN A C 1
ATOM 632 O O . ASN A 1 80 ? 13.838 4.287 -14.863 1.00 83.31 80 ASN A O 1
ATOM 636 N N . THR A 1 81 ? 13.363 5.220 -12.870 1.00 88.31 81 THR A N 1
ATOM 637 C CA . THR A 1 81 ? 12.329 4.271 -12.472 1.00 88.31 81 THR A CA 1
ATOM 638 C C . THR A 1 81 ? 11.110 5.045 -11.998 1.00 88.31 81 THR A C 1
ATOM 640 O O . THR A 1 81 ? 11.179 6.247 -11.733 1.00 88.31 81 THR A O 1
ATOM 643 N N . MET A 1 82 ? 9.973 4.362 -11.943 1.00 94.31 82 MET A N 1
ATOM 644 C CA . MET A 1 82 ? 8.732 4.975 -11.499 1.00 94.31 82 MET A CA 1
ATOM 645 C C . MET A 1 82 ? 8.619 4.896 -9.985 1.00 94.31 82 MET A C 1
ATOM 647 O O . MET A 1 82 ? 8.764 3.827 -9.385 1.00 94.31 82 MET A O 1
ATOM 651 N N . PHE A 1 83 ? 8.290 6.039 -9.411 1.00 95.19 83 PHE A N 1
ATOM 652 C CA . PHE A 1 83 ? 8.027 6.234 -8.004 1.00 95.19 83 PHE A CA 1
ATOM 653 C C . PHE A 1 83 ? 6.559 6.596 -7.787 1.00 95.19 83 PHE A C 1
ATOM 655 O O . PHE A 1 83 ? 5.904 7.137 -8.681 1.00 95.19 83 PHE A O 1
ATOM 662 N N . ILE A 1 84 ? 6.065 6.295 -6.591 1.00 97.25 84 ILE A N 1
ATOM 663 C CA . ILE A 1 84 ? 4.792 6.790 -6.057 1.00 97.25 84 ILE A CA 1
ATOM 664 C C . ILE A 1 84 ? 5.053 7.462 -4.714 1.00 97.25 84 ILE A C 1
ATOM 666 O O . ILE A 1 84 ? 6.080 7.196 -4.078 1.00 97.25 84 ILE A O 1
ATOM 670 N N . LEU A 1 85 ? 4.130 8.316 -4.281 1.00 97.12 85 LEU A N 1
ATOM 671 C CA . LEU A 1 85 ? 4.173 8.894 -2.943 1.00 97.12 85 LEU A CA 1
ATOM 672 C C . LEU A 1 85 ? 4.182 7.781 -1.898 1.00 97.12 85 LEU A C 1
ATOM 674 O O . LEU A 1 85 ? 3.403 6.828 -1.992 1.00 97.12 85 LEU A O 1
ATOM 678 N N . LEU A 1 86 ? 5.031 7.926 -0.880 1.00 95.56 86 LEU A N 1
ATOM 679 C CA . LEU A 1 86 ? 5.082 6.979 0.233 1.00 95.56 86 LEU A CA 1
ATOM 680 C C . LEU A 1 86 ? 3.696 6.822 0.881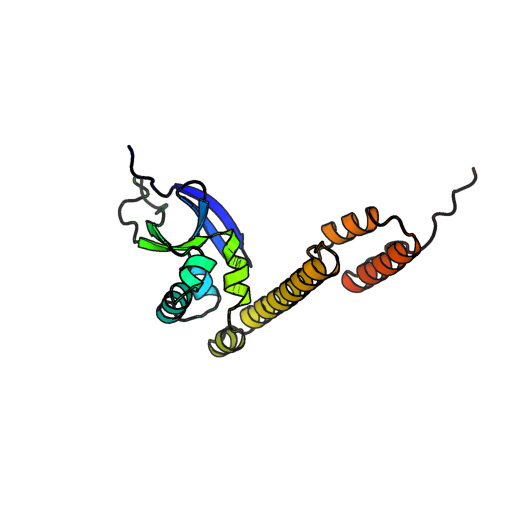 1.00 95.56 86 LEU A C 1
ATOM 682 O O . LEU A 1 86 ? 3.247 5.700 1.081 1.00 95.56 86 LEU A O 1
ATOM 686 N N . GLU A 1 87 ? 2.988 7.929 1.119 1.00 94.19 87 GLU A N 1
ATOM 687 C CA . GLU A 1 87 ? 1.637 7.942 1.708 1.00 94.19 87 GLU A CA 1
ATOM 688 C C . GLU A 1 87 ? 0.535 7.367 0.799 1.00 94.19 87 GLU A C 1
ATOM 690 O O . GLU A 1 87 ? -0.571 7.088 1.254 1.00 94.19 87 GLU A O 1
ATOM 695 N N . SER A 1 88 ? 0.818 7.181 -0.494 1.00 95.81 88 SER A N 1
ATOM 696 C CA . SER A 1 88 ? -0.121 6.579 -1.448 1.00 95.81 88 SER A CA 1
ATOM 697 C C . SER A 1 88 ? 0.072 5.071 -1.611 1.00 95.81 88 SER A C 1
ATOM 699 O O . SER A 1 88 ? -0.678 4.429 -2.353 1.00 95.81 88 SER A O 1
ATOM 701 N N . CYS A 1 89 ? 1.059 4.481 -0.933 1.00 93.88 89 CYS A N 1
ATOM 702 C CA . CYS A 1 89 ? 1.367 3.059 -1.038 1.00 93.88 89 CYS A CA 1
ATOM 703 C C . CYS A 1 89 ? 0.177 2.181 -0.620 1.00 93.88 89 CYS A C 1
ATOM 705 O O . CYS A 1 89 ? -0.225 1.267 -1.345 1.00 93.88 89 CYS A O 1
ATOM 707 N N . GLU A 1 90 ? -0.445 2.500 0.514 1.00 91.81 90 GLU A N 1
ATOM 708 C CA . GLU A 1 90 ? -1.623 1.805 1.026 1.00 91.81 90 GLU A CA 1
ATOM 709 C C . GLU A 1 90 ? -2.799 1.922 0.051 1.00 91.81 90 GLU A C 1
ATOM 711 O O . GLU A 1 90 ? -3.491 0.936 -0.194 1.00 91.81 90 GLU A O 1
ATOM 716 N N . MET A 1 91 ? -2.993 3.090 -0.574 1.00 95.50 91 MET A N 1
ATOM 717 C CA . MET A 1 91 ? -4.040 3.297 -1.582 1.00 95.50 91 MET A CA 1
ATOM 718 C C . MET A 1 91 ? -3.792 2.467 -2.848 1.00 95.50 91 MET A C 1
ATOM 720 O O . MET A 1 91 ? -4.729 1.902 -3.422 1.00 95.50 91 MET A O 1
ATOM 724 N N . TYR A 1 92 ? -2.536 2.359 -3.289 1.00 96.31 92 TYR A N 1
ATOM 725 C CA . TYR A 1 92 ? -2.163 1.481 -4.395 1.00 96.31 92 TYR A CA 1
ATOM 726 C C . TYR A 1 92 ? -2.517 0.025 -4.070 1.00 96.31 92 TYR A C 1
ATOM 728 O O . TYR A 1 92 ? -3.279 -0.605 -4.808 1.00 96.31 92 TYR A O 1
ATOM 736 N N . LEU A 1 93 ? -2.049 -0.484 -2.926 1.00 95.62 93 LEU A N 1
ATOM 737 C CA . LEU A 1 93 ? -2.327 -1.848 -2.472 1.00 95.62 93 LEU A CA 1
ATOM 738 C C . LEU A 1 93 ? -3.821 -2.114 -2.261 1.00 95.62 93 LEU A C 1
ATOM 740 O O . LEU A 1 93 ? -4.311 -3.192 -2.605 1.00 95.62 93 LEU A O 1
ATOM 744 N N . ALA A 1 94 ? -4.571 -1.141 -1.743 1.00 95.31 94 ALA A N 1
ATOM 745 C CA . ALA A 1 94 ? -6.007 -1.263 -1.518 1.00 95.31 94 ALA A CA 1
ATOM 746 C C . ALA A 1 94 ? -6.788 -1.550 -2.811 1.00 95.31 94 ALA A C 1
ATOM 748 O O . ALA A 1 94 ? -7.832 -2.200 -2.770 1.00 95.31 94 ALA A O 1
ATOM 749 N N . ARG A 1 95 ? -6.272 -1.102 -3.964 1.00 95.19 95 ARG A N 1
ATOM 750 C CA . ARG A 1 95 ? -6.901 -1.269 -5.284 1.00 95.19 95 ARG A CA 1
ATOM 751 C C . ARG A 1 95 ? -6.365 -2.460 -6.081 1.00 95.19 95 ARG A C 1
ATOM 753 O O . ARG A 1 95 ? -6.889 -2.760 -7.156 1.00 95.19 95 ARG A O 1
ATOM 760 N N . VAL A 1 96 ? -5.350 -3.162 -5.580 1.00 95.81 96 VAL A N 1
ATOM 761 C CA . VAL A 1 96 ? -4.817 -4.364 -6.231 1.00 95.81 96 VAL A CA 1
ATOM 762 C C . VAL A 1 96 ? -5.842 -5.500 -6.177 1.00 95.81 96 VAL A C 1
ATOM 764 O O . VAL A 1 96 ? -6.397 -5.832 -5.131 1.00 95.81 96 VAL A O 1
ATOM 767 N N . ASN A 1 97 ? -6.058 -6.152 -7.321 1.00 95.50 97 ASN A N 1
ATOM 768 C CA . ASN A 1 97 ? -6.924 -7.322 -7.413 1.00 95.50 97 ASN A CA 1
ATOM 769 C C . ASN A 1 97 ? -6.189 -8.584 -6.924 1.00 95.50 97 ASN A C 1
ATOM 771 O O . ASN A 1 97 ? -5.359 -9.148 -7.642 1.00 95.50 97 ASN A O 1
ATOM 775 N N . THR A 1 98 ? -6.551 -9.068 -5.736 1.00 96.69 98 THR A N 1
ATOM 776 C CA . THR A 1 98 ? -5.973 -10.269 -5.106 1.00 96.69 98 THR A CA 1
ATOM 777 C C . THR A 1 98 ? -6.216 -11.555 -5.901 1.00 96.69 98 THR A C 1
ATOM 779 O O . THR A 1 98 ? -5.396 -12.467 -5.846 1.00 96.69 98 THR A O 1
ATOM 782 N N . THR A 1 99 ? -7.267 -11.625 -6.727 1.00 97.31 99 THR A N 1
ATOM 783 C CA . THR A 1 99 ? -7.486 -12.768 -7.635 1.00 97.31 99 THR A CA 1
ATOM 784 C C . THR A 1 99 ? -6.393 -12.843 -8.698 1.00 97.31 99 THR A C 1
ATOM 786 O O . THR A 1 99 ? -5.943 -13.935 -9.029 1.00 97.31 99 THR A O 1
ATOM 789 N N . ARG A 1 100 ? -5.914 -11.697 -9.206 1.00 95.69 100 ARG A N 1
ATOM 790 C CA . ARG A 1 100 ? -4.789 -11.665 -10.159 1.00 95.69 100 ARG A CA 1
ATOM 791 C C . ARG A 1 100 ? -3.468 -12.045 -9.498 1.00 95.69 100 ARG A C 1
ATOM 793 O O . ARG A 1 100 ? -2.693 -12.778 -10.096 1.00 95.69 100 ARG A O 1
ATOM 800 N N . VAL A 1 101 ? -3.241 -11.582 -8.268 1.00 96.19 101 VAL A N 1
ATOM 801 C CA . VAL A 1 101 ? -2.073 -11.977 -7.459 1.00 96.19 101 VAL A CA 1
ATOM 802 C C . VAL A 1 101 ? -2.060 -13.499 -7.269 1.00 96.19 101 VAL A C 1
ATOM 804 O O . VAL A 1 101 ? -1.050 -14.147 -7.536 1.00 96.19 101 VAL A O 1
ATOM 807 N N . ARG A 1 102 ? -3.214 -14.089 -6.921 1.00 97.00 102 ARG A N 1
ATOM 808 C CA . ARG A 1 102 ? -3.368 -15.545 -6.791 1.00 97.00 102 ARG A CA 1
ATOM 809 C C . ARG A 1 102 ? -3.153 -16.275 -8.120 1.00 97.00 102 ARG A C 1
ATOM 811 O O . ARG A 1 102 ? -2.428 -17.260 -8.155 1.00 97.00 102 ARG A O 1
ATOM 818 N N . ALA A 1 103 ? -3.717 -15.771 -9.219 1.00 95.56 103 ALA A N 1
ATOM 819 C CA . ALA A 1 103 ? -3.552 -16.361 -10.551 1.00 95.56 103 ALA A CA 1
ATOM 820 C C . ALA A 1 103 ? -2.087 -16.395 -11.029 1.00 95.56 103 ALA A C 1
ATOM 822 O O . ALA A 1 103 ? -1.733 -17.245 -11.841 1.00 95.56 103 ALA A O 1
ATOM 823 N N . ASN A 1 104 ? -1.233 -15.516 -10.497 1.00 92.75 104 ASN A N 1
ATOM 824 C CA . ASN A 1 104 ? 0.205 -15.507 -10.764 1.00 92.75 104 ASN A CA 1
ATOM 825 C C . ASN A 1 104 ? 1.012 -16.401 -9.798 1.00 92.75 104 ASN A C 1
ATOM 827 O O . ASN A 1 104 ? 2.235 -16.297 -9.747 1.00 92.75 104 ASN A O 1
ATOM 831 N N . GLY A 1 105 ? 0.346 -17.275 -9.034 1.00 93.06 105 GLY A N 1
ATOM 832 C CA . GLY A 1 105 ? 0.978 -18.260 -8.152 1.00 93.06 105 GLY A CA 1
ATOM 833 C C . GLY A 1 105 ? 1.368 -17.730 -6.771 1.00 93.06 105 GLY A C 1
ATOM 834 O O . GLY A 1 105 ? 2.070 -18.420 -6.038 1.00 93.06 105 GLY A O 1
ATOM 835 N N . ASN A 1 106 ? 0.930 -16.523 -6.400 1.00 93.56 106 ASN A N 1
ATOM 836 C CA . ASN A 1 106 ? 1.323 -15.886 -5.145 1.00 93.56 106 ASN A CA 1
ATOM 837 C C . ASN A 1 106 ? 0.186 -15.884 -4.109 1.00 93.56 106 ASN A C 1
ATOM 839 O O . ASN A 1 106 ? -0.322 -14.836 -3.703 1.00 93.56 106 ASN A O 1
ATOM 843 N N . GLU A 1 107 ? -0.263 -17.079 -3.720 1.00 95.44 107 GLU A N 1
ATOM 844 C CA . GLU A 1 107 ? -1.455 -17.262 -2.879 1.00 95.44 107 GLU A CA 1
ATOM 845 C C . GLU A 1 107 ? -1.303 -16.625 -1.493 1.00 95.44 107 GLU A C 1
ATOM 847 O O . GLU A 1 107 ? -2.157 -15.840 -1.084 1.00 95.44 107 GLU A O 1
ATOM 852 N N . THR A 1 108 ? -0.179 -16.869 -0.814 1.00 93.06 108 THR A N 1
ATOM 853 C CA . THR A 1 108 ? 0.096 -16.314 0.520 1.00 93.06 108 THR A CA 1
ATOM 854 C C . THR A 1 108 ? 0.103 -14.785 0.516 1.00 93.06 108 THR A C 1
ATOM 856 O O . THR A 1 108 ? -0.463 -14.157 1.410 1.00 93.06 108 THR A O 1
ATOM 859 N N . VAL A 1 109 ? 0.709 -14.154 -0.498 1.00 93.06 109 VAL A N 1
ATOM 860 C CA . VAL A 1 109 ? 0.692 -12.686 -0.619 1.00 93.06 109 VAL A CA 1
ATOM 861 C C . VAL A 1 109 ? -0.712 -12.184 -0.937 1.00 93.06 109 VAL A C 1
ATOM 863 O O . VAL A 1 109 ? -1.113 -11.160 -0.389 1.00 93.06 109 VAL A O 1
ATOM 866 N N . ALA A 1 110 ? -1.486 -12.896 -1.762 1.00 95.88 110 ALA A N 1
ATOM 867 C CA . ALA A 1 110 ? -2.880 -12.543 -2.025 1.00 95.88 110 ALA A CA 1
ATOM 868 C C . ALA A 1 110 ? -3.736 -12.585 -0.748 1.00 95.88 110 ALA A C 1
ATOM 870 O O . ALA A 1 110 ? -4.541 -11.677 -0.531 1.00 95.88 110 ALA A O 1
ATOM 871 N N . ASP A 1 111 ? -3.550 -13.598 0.100 1.00 95.75 111 ASP A N 1
ATOM 872 C CA . ASP A 1 111 ? -4.277 -13.751 1.363 1.00 95.75 111 ASP A CA 1
ATOM 873 C C . ASP A 1 111 ? -3.892 -12.665 2.374 1.00 95.75 111 ASP A C 1
ATOM 875 O O . ASP A 1 111 ? -4.769 -12.023 2.960 1.00 95.75 111 ASP A O 1
ATOM 879 N N . ASN A 1 112 ? -2.593 -12.385 2.510 1.00 93.75 112 ASN A N 1
ATOM 880 C CA . ASN A 1 112 ? -2.090 -11.303 3.357 1.00 93.75 112 ASN A CA 1
ATOM 881 C C . ASN A 1 112 ? -2.597 -9.933 2.884 1.00 93.75 112 ASN A C 1
ATOM 883 O O . ASN A 1 112 ? -3.076 -9.130 3.686 1.00 93.75 112 ASN A O 1
ATOM 887 N N . LEU A 1 113 ? -2.551 -9.674 1.575 1.00 94.94 113 LEU A N 1
ATOM 888 C CA . LEU A 1 113 ? -3.069 -8.440 0.991 1.00 94.94 113 LEU A CA 1
ATOM 889 C C . LEU A 1 113 ? -4.581 -8.309 1.204 1.00 94.94 113 LEU A C 1
ATOM 891 O O . LEU A 1 113 ? -5.057 -7.232 1.557 1.00 94.94 113 LEU A O 1
ATOM 895 N N . LEU A 1 114 ? -5.346 -9.393 1.048 1.00 96.12 114 LEU A N 1
ATOM 896 C CA . LEU A 1 114 ? -6.784 -9.384 1.311 1.00 96.12 114 LEU A CA 1
ATOM 897 C C . LEU A 1 114 ? -7.091 -9.080 2.785 1.00 96.12 114 LEU A C 1
ATOM 899 O O . LEU A 1 114 ? -8.061 -8.376 3.077 1.00 96.12 114 LEU A O 1
ATOM 903 N N . ALA A 1 115 ? -6.289 -9.598 3.717 1.00 93.44 115 ALA A N 1
ATOM 904 C CA . ALA A 1 115 ? -6.428 -9.291 5.138 1.00 93.44 115 ALA A CA 1
ATOM 905 C C . ALA A 1 115 ? -6.214 -7.792 5.411 1.00 93.44 115 ALA A C 1
ATOM 907 O O . ALA A 1 115 ? -7.052 -7.169 6.065 1.00 93.44 115 ALA A O 1
ATOM 908 N N . LEU A 1 116 ? -5.173 -7.194 4.823 1.00 92.56 116 LEU A N 1
ATOM 909 C CA . LEU A 1 116 ? -4.908 -5.753 4.917 1.00 92.56 116 LEU A CA 1
ATOM 910 C C . LEU A 1 116 ? -6.031 -4.919 4.299 1.00 92.56 116 LEU A C 1
ATOM 912 O O . LEU A 1 116 ? -6.525 -3.987 4.923 1.00 92.56 116 LEU A O 1
ATOM 916 N N . GLN A 1 117 ? -6.514 -5.295 3.113 1.00 95.81 117 GLN A N 1
ATOM 917 C CA . GLN A 1 117 ? -7.642 -4.625 2.462 1.00 95.81 117 GLN A CA 1
ATOM 918 C C . GLN A 1 117 ? -8.905 -4.650 3.336 1.00 95.81 117 GLN A C 1
ATOM 920 O O . GLN A 1 117 ? -9.626 -3.654 3.426 1.00 95.81 117 GLN A O 1
ATOM 925 N N . LYS A 1 118 ? -9.174 -5.765 4.030 1.00 95.00 118 LYS A N 1
ATOM 926 C CA . LYS A 1 118 ? -10.288 -5.866 4.988 1.00 95.00 118 LYS A CA 1
ATOM 927 C C . LYS A 1 118 ? -10.081 -4.974 6.212 1.00 95.00 118 LYS A C 1
ATOM 929 O O . LYS A 1 118 ? -11.059 -4.375 6.668 1.00 95.00 118 LYS A O 1
ATOM 934 N N . GLU A 1 119 ? -8.855 -4.890 6.726 1.00 92.12 119 GLU A N 1
ATOM 935 C CA . GLU A 1 119 ? -8.487 -4.004 7.834 1.00 92.12 119 GLU A CA 1
ATOM 936 C C . GLU A 1 119 ? -8.680 -2.534 7.445 1.00 92.12 119 GLU A C 1
ATOM 938 O O . GLU A 1 119 ? -9.400 -1.811 8.133 1.00 92.12 119 GLU A O 1
ATOM 943 N N . TRP A 1 120 ? -8.132 -2.107 6.305 1.00 94.12 120 TRP A N 1
ATOM 944 C CA . TRP A 1 120 ? -8.256 -0.737 5.805 1.00 94.12 120 TRP A CA 1
ATOM 945 C C . TRP A 1 120 ? -9.701 -0.355 5.502 1.00 94.12 120 TRP A C 1
ATOM 947 O O . TRP A 1 120 ? -10.137 0.726 5.887 1.00 94.12 120 TRP A O 1
ATOM 957 N N . ARG A 1 121 ? -10.491 -1.259 4.908 1.00 95.88 121 ARG A N 1
ATOM 958 C CA . ARG A 1 121 ? -11.936 -1.052 4.718 1.00 95.88 121 ARG A CA 1
ATOM 959 C C . ARG A 1 121 ? -12.640 -0.778 6.049 1.00 95.88 121 ARG A C 1
ATOM 961 O O . ARG A 1 121 ? -13.495 0.102 6.120 1.00 95.88 121 ARG A O 1
ATOM 968 N N . LYS A 1 122 ? -12.310 -1.535 7.102 1.00 92.38 122 LYS A N 1
ATOM 969 C CA . LYS A 1 122 ? -12.886 -1.315 8.435 1.00 92.38 122 LYS A CA 1
ATOM 970 C C . LYS A 1 122 ? -12.417 0.018 9.021 1.00 92.38 122 LYS A C 1
ATOM 972 O O . LYS A 1 122 ? -13.244 0.746 9.558 1.00 92.38 122 LYS A O 1
ATOM 977 N N . ALA A 1 123 ? -11.129 0.331 8.904 1.00 90.50 123 ALA A N 1
ATOM 978 C CA . ALA A 1 123 ? -10.568 1.589 9.381 1.00 90.50 123 ALA A CA 1
ATOM 979 C C . ALA A 1 123 ? -11.250 2.789 8.713 1.00 90.50 123 ALA A C 1
ATOM 981 O O . ALA A 1 123 ? -11.688 3.694 9.410 1.00 90.50 123 ALA A O 1
ATOM 982 N N . LEU A 1 124 ? -11.439 2.756 7.393 1.00 95.19 124 LEU A N 1
ATOM 983 C CA . LEU A 1 124 ? -12.144 3.814 6.674 1.00 95.19 124 LEU A CA 1
ATOM 984 C C . LEU A 1 124 ? -13.592 3.960 7.167 1.00 95.19 124 LEU A C 1
ATOM 986 O O . LEU A 1 124 ? -14.036 5.063 7.456 1.00 95.19 124 LEU A O 1
ATOM 990 N N . HIS A 1 125 ? -14.311 2.850 7.355 1.00 94.00 125 HIS A N 1
ATOM 991 C CA . HIS A 1 125 ? -15.671 2.892 7.896 1.00 94.00 125 HIS A CA 1
ATOM 992 C C . HIS A 1 125 ? -15.739 3.453 9.327 1.00 94.00 125 HIS A C 1
ATOM 994 O O . HIS A 1 125 ? -16.625 4.248 9.633 1.00 94.00 125 HIS A O 1
ATOM 1000 N N . ASP A 1 126 ? -14.822 3.053 10.212 1.00 86.19 126 ASP A N 1
ATOM 1001 C CA . ASP A 1 126 ? -14.756 3.582 11.579 1.00 86.19 126 ASP A CA 1
ATOM 1002 C C . ASP A 1 126 ? -14.418 5.080 11.576 1.00 86.19 126 ASP A C 1
ATOM 1004 O O . ASP A 1 126 ? -15.022 5.835 12.332 1.00 86.19 126 ASP A O 1
ATOM 1008 N N . TYR A 1 127 ? -13.504 5.522 10.707 1.00 90.44 127 TYR A N 1
ATOM 1009 C CA . TYR A 1 127 ? -13.174 6.938 10.552 1.00 90.44 127 TYR A CA 1
ATOM 1010 C C . TYR A 1 127 ? -14.406 7.755 10.148 1.00 90.44 127 TYR A C 1
ATOM 1012 O O . TYR A 1 127 ? -14.742 8.715 10.832 1.00 90.44 127 TYR A O 1
ATOM 1020 N N . GLU A 1 128 ? -15.134 7.320 9.119 1.00 93.19 128 GLU A N 1
ATOM 1021 C CA . GLU A 1 128 ? -16.331 8.020 8.631 1.00 93.19 128 GLU A CA 1
ATOM 1022 C C . GLU A 1 128 ? -17.486 8.020 9.646 1.00 93.19 128 GLU A C 1
ATOM 1024 O O . GLU A 1 128 ? -18.210 9.002 9.779 1.00 93.19 128 GLU A O 1
ATOM 1029 N N . THR A 1 129 ? -17.679 6.927 10.391 1.00 90.69 129 THR A N 1
ATOM 1030 C CA . THR A 1 129 ? -18.834 6.791 11.302 1.00 90.69 129 THR A CA 1
ATOM 1031 C C . THR A 1 129 ? -18.573 7.273 12.725 1.00 90.69 129 THR A C 1
ATOM 1033 O O . THR A 1 129 ? -19.517 7.615 13.436 1.00 90.69 129 THR A O 1
ATOM 1036 N N . LYS A 1 130 ? -17.311 7.285 13.169 1.00 86.56 130 LYS A N 1
ATOM 1037 C CA . LYS A 1 130 ? -16.916 7.607 14.553 1.00 86.56 130 LYS A CA 1
ATOM 1038 C C . LYS A 1 130 ? -15.948 8.789 14.636 1.00 86.56 130 LYS A C 1
ATOM 1040 O O . LYS A 1 130 ? -15.576 9.179 15.739 1.00 86.56 130 LYS A O 1
ATOM 1045 N N . GLY A 1 131 ? -15.503 9.329 13.499 1.00 81.44 131 GLY A N 1
ATOM 1046 C CA . GLY A 1 131 ? -14.503 10.400 13.404 1.00 81.44 131 GLY A CA 1
ATOM 1047 C C . GLY A 1 131 ? -13.064 9.952 13.683 1.00 81.44 131 GLY A C 1
ATOM 1048 O O . GLY A 1 131 ? -12.142 10.763 13.629 1.00 81.44 131 GLY A O 1
ATOM 1049 N N . ILE A 1 132 ? -12.847 8.676 14.017 1.00 76.81 132 ILE A N 1
ATOM 1050 C CA . ILE A 1 132 ? -11.532 8.135 14.354 1.00 76.81 132 ILE A CA 1
ATOM 1051 C C . ILE A 1 132 ? -11.462 6.642 14.042 1.00 76.81 132 ILE A C 1
ATOM 1053 O O . ILE A 1 132 ? -12.375 5.872 14.340 1.00 76.81 132 ILE A O 1
ATOM 1057 N N . ALA A 1 133 ? -10.329 6.222 13.494 1.00 81.25 133 ALA A N 1
ATOM 1058 C CA . ALA A 1 133 ? -9.978 4.827 13.309 1.00 81.25 133 ALA A CA 1
ATOM 1059 C C . ALA A 1 133 ? -8.662 4.556 14.014 1.00 81.25 133 ALA A C 1
ATOM 1061 O O . ALA A 1 133 ? -7.794 5.426 14.095 1.00 81.25 133 ALA A O 1
ATOM 1062 N N . PHE A 1 134 ? -8.478 3.333 14.499 1.00 76.06 134 PHE A N 1
ATOM 1063 C CA . PHE A 1 134 ? -7.150 2.953 14.922 1.00 76.06 134 PHE A CA 1
ATOM 1064 C C . PHE A 1 134 ? -6.836 1.520 14.563 1.00 76.06 134 PHE A C 1
ATOM 1066 O O . PHE A 1 134 ? -7.641 0.619 14.813 1.00 76.06 134 PHE A O 1
ATOM 1073 N N . LYS A 1 135 ? -5.608 1.354 14.075 1.00 77.50 135 LYS A N 1
ATOM 1074 C CA . LYS A 1 135 ? -4.984 0.075 13.772 1.00 77.50 135 LYS A CA 1
ATOM 1075 C C . LYS A 1 135 ? -5.176 -0.885 14.936 1.00 77.50 135 LYS A C 1
ATOM 1077 O O . LYS A 1 135 ? -4.929 -0.503 16.084 1.00 77.50 135 LYS A O 1
ATOM 1082 N N . ALA A 1 136 ? -5.635 -2.095 14.648 1.00 68.19 136 ALA A N 1
ATOM 1083 C CA . ALA A 1 136 ? -5.719 -3.142 15.650 1.00 68.19 136 ALA A CA 1
ATOM 1084 C C . ALA A 1 136 ? -4.297 -3.651 15.894 1.00 68.19 136 ALA A C 1
ATOM 1086 O O . ALA A 1 136 ? -3.668 -4.263 15.037 1.00 68.19 136 ALA A O 1
ATOM 1087 N N . SER A 1 137 ? -3.746 -3.318 17.049 1.00 69.81 137 SER A N 1
ATOM 1088 C CA . SER A 1 137 ? -2.500 -3.892 17.528 1.00 69.81 137 SER A CA 1
ATOM 1089 C C . SER A 1 137 ? -2.627 -4.051 19.028 1.00 69.81 137 SER A C 1
ATOM 1091 O O . SER A 1 137 ? -3.315 -3.263 19.680 1.00 69.81 137 SER A O 1
ATOM 1093 N N . LYS A 1 138 ? -1.924 -5.032 19.592 1.00 64.25 138 LYS A N 1
ATOM 1094 C CA . LYS A 1 138 ? -1.906 -5.233 21.042 1.00 64.25 138 LYS A CA 1
ATOM 1095 C C . LYS A 1 138 ? -1.587 -3.926 21.784 1.00 64.25 138 LYS A C 1
ATOM 1097 O O . LYS A 1 138 ? -2.264 -3.590 22.744 1.00 64.25 138 LYS A O 1
ATOM 1102 N N . GLY A 1 139 ? -0.615 -3.149 21.300 1.00 71.56 139 GLY A N 1
ATOM 1103 C CA . GLY A 1 139 ? -0.243 -1.864 21.900 1.00 71.56 139 GLY A CA 1
ATOM 1104 C C . GLY A 1 139 ? -1.322 -0.783 21.759 1.00 71.56 139 GLY A C 1
ATOM 1105 O O . GLY A 1 139 ? -1.693 -0.147 22.742 1.00 71.56 139 GLY A O 1
ATOM 1106 N N . SER A 1 140 ? -1.863 -0.583 20.557 1.00 70.81 140 SER A N 1
ATOM 1107 C CA . SER A 1 140 ? -2.875 0.455 20.300 1.00 70.81 140 SER A CA 1
ATOM 1108 C C . SER A 1 140 ? -4.215 0.165 20.977 1.00 70.81 140 SER A C 1
ATOM 1110 O O . SER A 1 140 ? -4.870 1.095 21.445 1.00 70.81 140 SER A O 1
ATOM 1112 N N . ASP A 1 141 ? -4.622 -1.101 21.063 1.00 75.50 141 ASP A N 1
ATOM 1113 C CA . ASP A 1 141 ? -5.871 -1.495 21.709 1.00 75.50 141 ASP A CA 1
ATOM 1114 C C . ASP A 1 141 ? -5.794 -1.365 23.233 1.00 75.50 141 ASP A C 1
ATOM 1116 O O . ASP A 1 141 ? -6.763 -0.914 23.841 1.00 75.50 141 ASP A O 1
ATOM 1120 N N . LEU A 1 142 ? -4.631 -1.623 23.839 1.00 78.06 142 LEU A N 1
ATOM 1121 C CA . LEU A 1 142 ? -4.395 -1.325 25.255 1.00 78.06 142 LEU A CA 1
ATOM 1122 C C . LEU A 1 142 ? -4.432 0.187 25.536 1.00 78.06 142 LEU A C 1
ATOM 1124 O O . LEU A 1 142 ? -5.060 0.617 26.500 1.00 78.06 142 LEU A O 1
ATOM 1128 N N . VAL A 1 143 ? -3.831 1.007 24.666 1.00 79.38 143 VAL A N 1
ATOM 1129 C CA . VAL A 1 143 ? -3.857 2.477 24.803 1.00 79.38 143 VAL A CA 1
ATOM 1130 C C . VAL A 1 143 ? -5.272 3.040 24.642 1.00 79.38 143 VAL A C 1
ATOM 1132 O O . VAL A 1 143 ? -5.657 3.956 25.365 1.00 79.38 143 VAL A O 1
ATOM 1135 N N . LYS A 1 144 ? -6.073 2.516 23.707 1.00 77.38 144 LYS A N 1
ATOM 1136 C CA . LYS A 1 144 ? -7.493 2.889 23.597 1.00 77.38 144 LYS A CA 1
ATOM 1137 C C . LYS A 1 144 ? -8.272 2.480 24.829 1.00 77.38 144 LYS A C 1
ATOM 1139 O O . LYS A 1 144 ? -9.048 3.289 25.324 1.00 77.38 144 LYS A O 1
ATOM 1144 N N . LEU A 1 145 ? -8.082 1.239 25.285 1.00 81.44 145 LEU A N 1
ATOM 1145 C CA . LEU A 1 145 ? -8.786 0.710 26.440 1.00 81.44 145 LEU A CA 1
ATOM 1146 C C . LEU A 1 145 ? -8.589 1.638 27.634 1.00 81.44 145 LEU A C 1
ATOM 1148 O O . LEU A 1 145 ? -9.567 1.972 28.294 1.00 81.44 145 LEU A O 1
ATOM 1152 N N . ASP A 1 146 ? -7.360 2.124 27.833 1.00 82.69 146 ASP A N 1
ATOM 1153 C CA . ASP A 1 146 ? -7.028 3.075 28.888 1.00 82.69 146 ASP A CA 1
ATOM 1154 C C . ASP A 1 146 ? -7.793 4.406 28.783 1.00 82.69 146 ASP A C 1
ATOM 1156 O O . ASP A 1 146 ? -8.258 4.944 29.786 1.00 82.69 146 ASP A O 1
ATOM 1160 N N . LYS A 1 147 ? -8.013 4.893 27.557 1.00 80.31 147 LYS A N 1
ATOM 1161 C CA . LYS A 1 147 ? -8.704 6.161 27.273 1.00 80.31 147 LYS A CA 1
ATOM 1162 C C . LYS A 1 147 ? -10.235 6.082 27.353 1.00 80.31 147 LYS A C 1
ATOM 1164 O O . LYS A 1 147 ? -10.881 7.131 27.397 1.00 80.31 147 LYS A O 1
ATOM 1169 N N . ILE A 1 148 ? -10.835 4.888 27.363 1.00 79.56 148 ILE A N 1
ATOM 1170 C CA . ILE A 1 148 ? -12.292 4.728 27.487 1.00 79.56 148 ILE A CA 1
ATOM 1171 C C . ILE A 1 148 ? -12.701 4.982 28.943 1.00 79.56 148 ILE A C 1
ATOM 1173 O O . ILE A 1 148 ? -12.329 4.231 29.846 1.00 79.56 148 ILE A O 1
ATOM 1177 N N . LYS A 1 149 ? -13.486 6.047 29.155 1.00 81.38 149 LYS A N 1
ATOM 1178 C CA . LYS A 1 149 ? -13.973 6.467 30.481 1.00 81.38 149 LYS A CA 1
ATOM 1179 C C . LYS A 1 149 ? -15.239 5.739 30.925 1.00 81.38 149 LYS A C 1
ATOM 1181 O O . LYS A 1 149 ? -15.432 5.555 32.122 1.00 81.38 149 LYS A O 1
ATOM 1186 N N . ASP A 1 150 ? -16.097 5.353 29.982 1.00 79.00 150 ASP A N 1
ATOM 1187 C CA . ASP A 1 150 ? -17.323 4.617 30.290 1.00 79.00 150 ASP A CA 1
ATOM 1188 C C . ASP A 1 150 ? -16.972 3.176 30.715 1.00 79.00 150 ASP A C 1
ATOM 1190 O O . ASP A 1 150 ? -16.398 2.431 29.913 1.00 79.00 150 ASP A O 1
ATOM 1194 N N . PRO A 1 151 ? -17.298 2.755 31.951 1.00 79.50 151 PRO A N 1
ATOM 1195 C CA . PRO A 1 151 ? -16.918 1.438 32.456 1.00 79.50 151 PRO A CA 1
ATOM 1196 C C . PRO A 1 151 ? -17.557 0.269 31.700 1.00 79.50 151 PRO A C 1
ATOM 1198 O O . PRO A 1 151 ? -16.955 -0.799 31.619 1.00 79.50 151 PRO A O 1
ATOM 1201 N N . HIS A 1 152 ? -18.760 0.453 31.151 1.00 75.81 152 HIS A N 1
ATOM 1202 C CA . HIS A 1 152 ? -19.474 -0.583 30.408 1.00 75.81 152 HIS A CA 1
ATOM 1203 C C . HIS A 1 152 ? -18.841 -0.780 29.030 1.00 75.81 152 HIS A C 1
ATOM 1205 O O . HIS A 1 152 ? -18.514 -1.901 28.644 1.00 75.81 152 HIS A O 1
ATOM 1211 N N . ILE A 1 153 ? -18.565 0.324 28.330 1.00 73.94 153 ILE A N 1
ATOM 1212 C CA . ILE A 1 153 ? -17.879 0.291 27.031 1.00 73.94 153 ILE A CA 1
ATOM 1213 C C . ILE A 1 153 ? -16.456 -0.249 27.196 1.00 73.94 153 ILE A C 1
ATOM 1215 O O . ILE A 1 153 ? -15.996 -1.049 26.382 1.00 73.94 153 ILE A O 1
ATOM 1219 N N . ARG A 1 154 ? -15.761 0.139 28.273 1.00 81.50 154 ARG A N 1
ATOM 1220 C CA . ARG A 1 154 ? -14.420 -0.368 28.584 1.00 81.50 154 ARG A CA 1
ATOM 1221 C C . ARG A 1 154 ? -14.435 -1.879 28.823 1.00 81.50 154 ARG A C 1
ATOM 1223 O O . ARG A 1 154 ? -13.548 -2.566 28.329 1.00 81.50 154 ARG A O 1
ATOM 1230 N N . ALA A 1 155 ? -15.428 -2.396 29.546 1.00 81.69 155 ALA A N 1
ATOM 1231 C CA . ALA A 1 155 ? -15.573 -3.825 29.815 1.00 81.69 155 ALA A CA 1
ATOM 1232 C C . ALA A 1 155 ? -15.824 -4.643 28.536 1.00 81.69 155 ALA A C 1
ATOM 1234 O O . ALA A 1 155 ? -15.164 -5.663 28.333 1.00 81.69 155 ALA A O 1
ATOM 1235 N N . GLU A 1 156 ? -16.715 -4.182 27.652 1.00 78.19 156 GLU A N 1
ATOM 1236 C CA . GLU A 1 156 ? -16.945 -4.837 26.355 1.00 78.19 156 GLU A CA 1
ATOM 1237 C C . GLU A 1 156 ? -15.696 -4.792 25.470 1.00 78.19 156 GLU A C 1
ATOM 1239 O O . GLU A 1 156 ? -15.300 -5.802 24.888 1.00 78.19 156 GLU A O 1
ATOM 1244 N N . TYR A 1 157 ? -15.007 -3.648 25.431 1.00 79.62 157 TYR A N 1
ATOM 1245 C CA . TYR A 1 157 ? -13.771 -3.518 24.662 1.00 79.62 157 TYR A CA 1
ATOM 1246 C C . TYR A 1 157 ? -12.652 -4.420 25.210 1.00 79.62 157 TYR A C 1
ATOM 1248 O O . TYR A 1 157 ? -11.915 -5.024 24.437 1.00 79.62 157 TYR A O 1
ATOM 1256 N N . ALA A 1 158 ? -12.542 -4.578 26.535 1.00 81.88 158 ALA A N 1
ATOM 1257 C CA . ALA A 1 158 ? -11.591 -5.502 27.157 1.00 81.88 158 ALA A CA 1
ATOM 1258 C C . ALA A 1 158 ? -11.882 -6.973 26.813 1.00 81.88 158 ALA A C 1
ATOM 1260 O O . ALA A 1 158 ? -10.939 -7.728 26.578 1.00 81.88 158 ALA A O 1
ATOM 1261 N N . ARG A 1 159 ? -13.160 -7.385 26.745 1.00 83.81 159 ARG A N 1
ATOM 1262 C CA . ARG A 1 159 ? -13.548 -8.744 26.312 1.00 83.81 159 ARG A CA 1
ATOM 1263 C C . ARG A 1 159 ? -13.116 -9.028 24.882 1.00 83.81 159 ARG A C 1
ATOM 1265 O O . ARG A 1 159 ? -12.472 -10.041 24.641 1.00 83.81 159 ARG A O 1
ATOM 1272 N N . ASP A 1 160 ? -13.415 -8.109 23.974 1.00 78.62 160 ASP A N 1
ATOM 1273 C CA . ASP A 1 160 ? -13.048 -8.214 22.562 1.00 78.62 160 ASP A CA 1
ATOM 1274 C C . ASP A 1 160 ? -11.516 -8.274 22.381 1.00 78.62 160 ASP A C 1
ATOM 1276 O O . ASP A 1 160 ? -10.996 -9.094 21.630 1.00 78.62 160 ASP A O 1
ATOM 1280 N N . ILE A 1 161 ? -10.753 -7.488 23.150 1.00 81.38 161 ILE A N 1
ATOM 1281 C CA . ILE A 1 161 ? -9.283 -7.582 23.179 1.00 81.38 161 ILE A CA 1
ATOM 1282 C C . ILE A 1 161 ? -8.810 -8.947 23.719 1.00 81.38 161 ILE A C 1
ATOM 1284 O O . ILE A 1 161 ? -7.871 -9.531 23.170 1.00 81.38 161 ILE A O 1
ATOM 1288 N N . ASN A 1 162 ? -9.419 -9.453 24.794 1.00 82.75 162 ASN A N 1
ATOM 1289 C CA . ASN A 1 162 ? -9.068 -10.755 25.367 1.00 82.75 162 ASN A CA 1
ATOM 1290 C C . ASN A 1 162 ? -9.310 -11.891 24.370 1.00 82.75 162 ASN A C 1
ATOM 1292 O O . ASN A 1 162 ? -8.436 -12.739 24.207 1.00 82.75 162 ASN A O 1
ATOM 1296 N N . GLU A 1 163 ? -10.442 -11.867 23.667 1.00 81.44 163 GLU A N 1
ATOM 1297 C CA . GLU A 1 163 ? -10.780 -12.831 22.620 1.00 81.44 163 GLU A CA 1
ATOM 1298 C C . GLU A 1 163 ? -9.818 -12.731 21.429 1.00 81.44 163 GLU A C 1
ATOM 1300 O O . GLU A 1 163 ? -9.256 -13.738 21.000 1.00 81.44 163 GLU A O 1
ATOM 1305 N N . ARG A 1 164 ? -9.551 -11.514 20.934 1.00 74.31 164 ARG A N 1
ATOM 1306 C CA . ARG A 1 164 ? -8.693 -11.296 19.758 1.00 74.31 164 ARG A CA 1
ATOM 1307 C C . ARG A 1 164 ? -7.225 -11.659 19.978 1.00 74.31 164 ARG A C 1
ATOM 1309 O O . ARG A 1 164 ? -6.560 -12.059 19.025 1.00 74.31 164 ARG A O 1
ATOM 1316 N N . TYR A 1 165 ? -6.700 -11.495 21.194 1.00 80.69 165 TYR A N 1
ATOM 1317 C CA . TYR A 1 165 ? -5.263 -11.648 21.467 1.00 80.69 165 TYR A CA 1
ATOM 1318 C C . TYR A 1 165 ? -4.921 -12.707 22.523 1.00 80.69 165 TYR A C 1
ATOM 1320 O O . TYR A 1 165 ? -3.755 -12.810 22.907 1.00 80.69 165 TYR A O 1
ATOM 1328 N N . GLY A 1 166 ? -5.903 -13.463 23.024 1.00 80.56 166 GLY A N 1
ATOM 1329 C CA . GLY A 1 166 ? -5.693 -14.459 24.081 1.00 80.56 166 GLY A CA 1
ATOM 1330 C C . GLY A 1 166 ? -5.182 -13.849 25.391 1.00 80.56 166 GLY A C 1
ATOM 1331 O O . GLY A 1 166 ? -4.330 -14.430 26.061 1.00 80.56 166 GLY A O 1
ATOM 1332 N N . MET A 1 167 ? -5.636 -12.639 25.725 1.00 78.00 167 MET A N 1
ATOM 1333 C CA . MET A 1 167 ? -5.233 -11.935 26.945 1.00 78.00 167 MET A CA 1
ATOM 1334 C C . MET A 1 167 ? -6.219 -12.168 28.089 1.00 78.00 167 MET A C 1
ATOM 1336 O O . MET A 1 167 ? -7.325 -12.659 27.891 1.00 78.00 167 MET A O 1
ATOM 1340 N N . ASN A 1 168 ? -5.801 -11.795 29.299 1.00 84.00 168 ASN A N 1
ATOM 1341 C CA . ASN A 1 168 ? -6.617 -11.904 30.505 1.00 84.00 168 ASN A CA 1
ATOM 1342 C C . ASN A 1 168 ? -6.741 -10.537 31.198 1.00 84.00 168 ASN A C 1
ATOM 1344 O O . ASN A 1 168 ? -6.404 -10.366 32.368 1.00 84.00 168 ASN A O 1
ATOM 1348 N N . ILE A 1 169 ? -7.151 -9.523 30.430 1.00 82.00 169 ILE A N 1
ATOM 1349 C CA . ILE A 1 169 ? -7.422 -8.180 30.944 1.00 82.00 169 ILE A CA 1
ATOM 1350 C C . ILE A 1 169 ? -8.646 -8.256 31.869 1.00 82.00 169 ILE A C 1
ATOM 1352 O O . ILE A 1 169 ? -9.687 -8.751 31.431 1.00 82.00 169 ILE A O 1
ATOM 1356 N N . PRO A 1 170 ? -8.563 -7.754 33.114 1.00 80.81 170 PRO A N 1
ATOM 1357 C CA . PRO A 1 170 ? -9.695 -7.729 34.034 1.00 80.81 170 PRO A CA 1
ATOM 1358 C C . PRO A 1 170 ? -10.864 -6.895 33.491 1.00 80.81 170 PRO A C 1
ATOM 1360 O O . PRO A 1 170 ? -10.680 -5.759 33.059 1.00 80.81 170 PRO A O 1
ATOM 1363 N N . ILE A 1 171 ? -12.077 -7.449 33.557 1.00 77.69 171 ILE A N 1
ATOM 1364 C CA . ILE A 1 171 ? -13.309 -6.841 33.012 1.00 77.69 171 ILE A CA 1
ATOM 1365 C C . ILE A 1 171 ? -14.149 -6.163 34.127 1.00 77.69 171 ILE A C 1
ATOM 1367 O O . ILE A 1 171 ? -15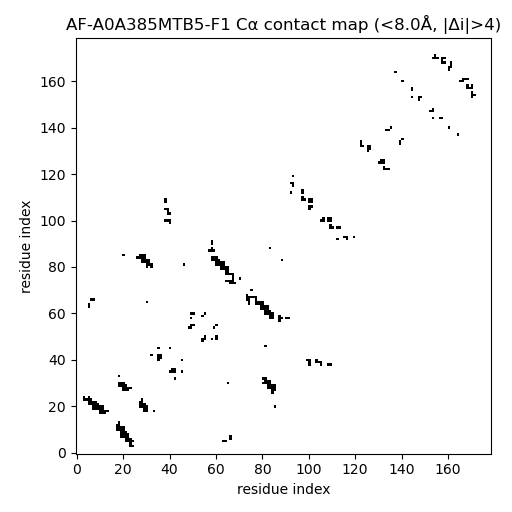.175 -5.544 33.856 1.00 77.69 171 ILE A O 1
ATOM 1371 N N . GLY A 1 172 ? -13.718 -6.245 35.397 1.00 67.44 172 GLY A N 1
ATOM 1372 C CA . GLY A 1 172 ? -14.471 -5.790 36.578 1.00 67.44 172 GLY A CA 1
ATOM 1373 C C . GLY A 1 172 ? -13.825 -4.646 37.371 1.00 67.44 172 GLY A C 1
ATOM 1374 O O . GLY A 1 172 ? -12.623 -4.404 37.268 1.00 67.44 172 GLY A O 1
ATOM 1375 N N . ARG A 1 173 ? -14.640 -3.953 38.188 1.00 49.66 173 ARG A N 1
ATOM 1376 C CA . ARG A 1 173 ? -14.201 -2.904 39.132 1.00 49.66 173 ARG A CA 1
ATOM 1377 C C . ARG A 1 173 ? -13.090 -3.453 40.032 1.00 49.66 173 ARG A C 1
ATOM 1379 O O . ARG A 1 173 ? -13.314 -4.449 40.714 1.00 49.66 173 ARG A O 1
ATOM 1386 N N . GLN A 1 174 ? -11.949 -2.764 40.105 1.00 43.31 174 GLN A N 1
ATOM 1387 C CA . GLN A 1 174 ? -11.102 -2.849 41.294 1.00 43.31 174 GLN A CA 1
ATOM 1388 C C . GLN A 1 174 ? -11.974 -2.426 42.479 1.00 43.31 174 GLN A C 1
ATOM 1390 O O . GLN A 1 174 ? -12.302 -1.250 42.632 1.00 43.31 174 GLN A O 1
ATOM 1395 N N . THR A 1 175 ? -12.412 -3.391 43.284 1.00 35.97 175 THR A N 1
ATOM 1396 C CA . THR A 1 175 ? -12.773 -3.114 44.668 1.00 35.97 175 THR A CA 1
ATOM 1397 C C . THR A 1 175 ? -11.528 -2.531 45.306 1.00 35.97 175 THR A C 1
ATOM 1399 O O . THR A 1 175 ? -10.494 -3.196 45.384 1.00 35.97 175 THR A O 1
ATOM 1402 N N . VAL A 1 176 ? -11.624 -1.254 45.662 1.00 37.53 176 VAL A N 1
ATOM 1403 C CA . VAL A 1 176 ? -10.680 -0.565 46.531 1.00 37.53 176 VAL A CA 1
ATOM 1404 C C . VAL A 1 176 ? -10.427 -1.499 47.711 1.00 37.53 176 VAL A C 1
ATOM 1406 O O . VAL A 1 176 ? -11.373 -1.934 48.365 1.00 37.53 176 VAL A O 1
ATOM 1409 N N . MET A 1 177 ? -9.174 -1.907 47.902 1.00 36.03 177 MET A N 1
ATOM 1410 C CA . MET A 1 177 ? -8.775 -2.556 49.141 1.00 36.03 177 MET A CA 1
ATOM 1411 C C . MET A 1 177 ? -8.948 -1.513 50.242 1.00 36.03 177 MET A C 1
ATOM 1413 O O . MET A 1 177 ? -8.179 -0.556 50.289 1.00 36.03 177 MET A O 1
ATOM 1417 N N . ASP A 1 178 ? -9.966 -1.689 51.079 1.00 38.47 178 ASP A N 1
ATOM 1418 C CA . ASP A 1 178 ? -9.988 -1.088 52.406 1.00 38.47 178 ASP A CA 1
ATOM 1419 C C . ASP A 1 178 ? -8.832 -1.709 53.205 1.00 38.47 178 ASP A C 1
ATOM 1421 O O . ASP A 1 178 ? -8.863 -2.901 53.531 1.00 38.47 178 ASP A O 1
ATOM 1425 N N . VAL A 1 179 ? -7.798 -0.906 53.466 1.00 38.44 179 VAL A N 1
ATOM 1426 C CA . VAL A 1 179 ? -6.811 -1.099 54.540 1.00 38.44 179 VAL A CA 1
ATOM 1427 C C . VAL A 1 179 ? -6.616 0.239 55.231 1.00 38.44 179 VAL A C 1
ATOM 1429 O O . VAL A 1 179 ? -6.358 1.229 54.509 1.00 38.44 179 VAL A O 1
#

Secondary structure (DSSP, 8-state):
-PPP--EEEE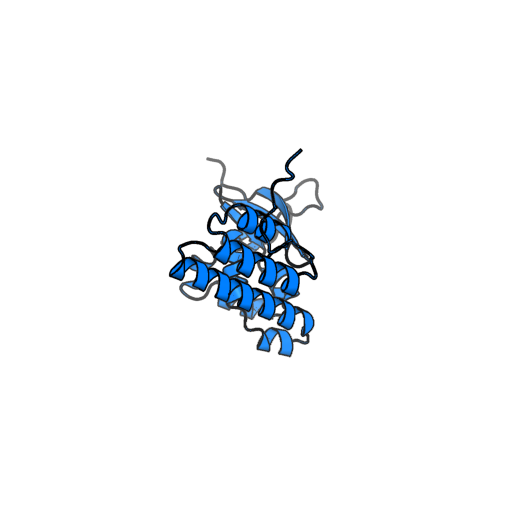EEEETTEEEEEEEETTEEEEEHHHHHHHTT--HHHHHHHHHSTTHHHHTT-EEEEPP-TTSSSTTTTPPEEEEEEGGGHHHHHHTS-HHHHHHTT-HHHHHHHHHHHHHHHHHHHHHHHHS------HHHHHHHHHH---HHHHHHHHHHHHHHHT-----S-------

Radius of gyration: 21.88 Å; Cα contacts (8 Å, |Δi|>4): 199; chains: 1; bounding box: 51×46×72 Å

Nearest PDB structures (foldseek):
  1sbx-assembly1_A  TM=5.617E-01  e=7.429E-02  Homo sapiens
  1l8r-assembly2_B  TM=5.458E-01  e=5.936E-01  Homo sapiens
  6b5j-assembly3_C  TM=3.855E-01  e=2.949E+00  Homo sapiens
  4r78-assembly1_A  TM=2.165E-01  e=1.013E+00  Streptococcus pneumoniae

Foldseek 3Di:
DPPFAKAWDDWDQDPNDTWTWIDTPNFIKTFCVVVCVLLLHDPVVLVCVCCPDCSCVLFVKDWHFDQQPPDPDRRVVGDTGIIGGPVCPLVSLLPDDLVVSVVSVNNVVSVVSVVSNVQVVVQVVCCVPVVGGDDDDLVVLVVVLVVDPDLVVSLVSVVVSCVVPVDDPDSDDPPPPDD

pLDDT: mean 82.85, std 15.42, range [35.97, 97.56]

Mean predicted aligned error: 10.9 Å